Protein AF-A0A9P6C6D0-F1 (afdb_monomer_lite)

Organism: NCBI:txid1400762

Radius of gyration: 23.06 Å; chains: 1; bounding box: 56×46×65 Å

pLDDT: mean 78.52, std 15.58, range [38.22, 96.56]

Structure (mmCIF, N/CA/C/O backbone):
data_AF-A0A9P6C6D0-F1
#
_entry.id   AF-A0A9P6C6D0-F1
#
loop_
_atom_site.group_PDB
_atom_site.id
_atom_site.type_symbol
_atom_site.label_atom_id
_atom_site.label_alt_id
_atom_site.label_comp_id
_atom_site.label_asym_id
_atom_site.label_entity_id
_atom_site.label_seq_id
_atom_site.pdbx_PDB_ins_code
_atom_site.Cartn_x
_atom_site.Cartn_y
_atom_site.Cartn_z
_atom_site.occupancy
_atom_site.B_iso_or_equiv
_atom_site.auth_seq_id
_atom_site.auth_comp_id
_atom_site.auth_asym_id
_atom_site.auth_atom_id
_atom_site.pdbx_PDB_model_num
ATOM 1 N N . MET A 1 1 ? 13.711 -6.855 -17.071 1.00 39.34 1 MET A N 1
ATOM 2 C CA . MET A 1 1 ? 12.738 -6.414 -16.042 1.00 39.34 1 MET A CA 1
ATOM 3 C C . MET A 1 1 ? 11.465 -5.807 -16.674 1.00 39.34 1 MET A C 1
ATOM 5 O O . MET A 1 1 ? 10.834 -4.959 -16.067 1.00 39.34 1 MET A O 1
ATOM 9 N N . GLN A 1 2 ? 11.048 -6.272 -17.865 1.00 38.22 2 GLN A N 1
ATOM 10 C CA . GLN A 1 2 ? 9.865 -5.778 -18.604 1.00 38.22 2 GLN A CA 1
ATOM 11 C C . GLN A 1 2 ? 8.523 -6.357 -18.103 1.00 38.22 2 GLN A C 1
ATOM 13 O O . GLN A 1 2 ? 7.466 -5.942 -18.554 1.00 38.22 2 GLN A O 1
ATOM 18 N N . HIS A 1 3 ? 8.538 -7.302 -17.156 1.00 41.88 3 HIS A N 1
ATOM 19 C CA . HIS A 1 3 ? 7.346 -8.057 -16.735 1.00 41.88 3 HIS A CA 1
ATOM 20 C C . HIS A 1 3 ? 6.438 -7.346 -15.719 1.00 41.88 3 HIS A C 1
ATOM 22 O O . HIS A 1 3 ? 5.479 -7.950 -15.248 1.00 41.88 3 HIS A O 1
ATOM 28 N N . LEU A 1 4 ? 6.739 -6.099 -15.346 1.00 48.31 4 LEU A N 1
ATOM 29 C CA . LEU A 1 4 ? 5.931 -5.345 -14.380 1.00 48.31 4 LEU A CA 1
ATOM 30 C C . LEU A 1 4 ? 4.834 -4.505 -15.044 1.00 48.31 4 LEU A C 1
ATOM 32 O O . LEU A 1 4 ? 4.011 -3.938 -14.341 1.00 48.31 4 LEU A O 1
ATOM 36 N N . ILE A 1 5 ? 4.789 -4.437 -16.376 1.00 51.31 5 ILE A N 1
ATOM 37 C CA . ILE A 1 5 ? 3.715 -3.755 -17.103 1.00 51.31 5 ILE A CA 1
ATOM 38 C C . ILE A 1 5 ? 2.907 -4.817 -17.828 1.00 51.31 5 ILE A C 1
ATOM 40 O O . ILE A 1 5 ? 3.479 -5.596 -18.596 1.00 51.31 5 ILE A O 1
ATOM 44 N N . PRO A 1 6 ? 1.590 -4.886 -17.612 1.00 53.62 6 PRO A N 1
ATOM 45 C CA . PRO A 1 6 ? 0.730 -5.687 -18.462 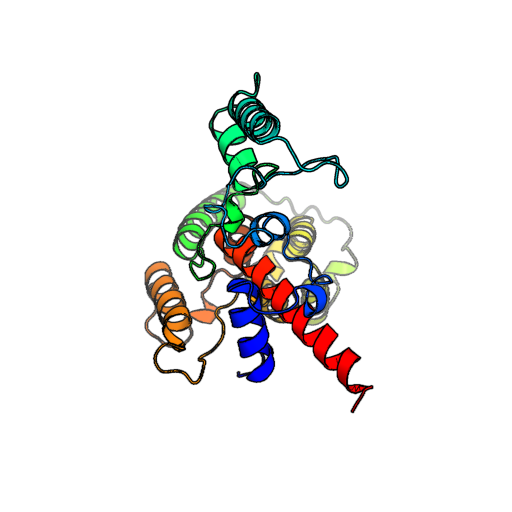1.00 53.62 6 PRO A CA 1
ATOM 46 C C . PRO A 1 6 ? 0.847 -5.183 -19.908 1.00 53.62 6 PRO A C 1
ATOM 48 O O . PRO A 1 6 ? 0.563 -4.025 -20.192 1.00 53.62 6 PRO A O 1
ATOM 51 N N . GLU A 1 7 ? 1.299 -6.041 -20.820 1.00 58.62 7 GLU A N 1
ATOM 52 C CA . GLU A 1 7 ? 1.403 -5.714 -22.243 1.00 58.62 7 GLU A CA 1
ATOM 53 C C . GLU A 1 7 ? 0.003 -5.404 -22.808 1.00 58.62 7 GLU A C 1
ATOM 55 O O . GLU A 1 7 ? -0.838 -6.297 -22.935 1.00 58.62 7 GLU A O 1
ATOM 60 N N . MET A 1 8 ? -0.271 -4.127 -23.096 1.00 52.91 8 MET A N 1
ATOM 61 C CA . MET A 1 8 ? -1.537 -3.662 -23.672 1.00 52.91 8 MET A CA 1
ATOM 62 C C . MET A 1 8 ? -1.373 -3.388 -25.165 1.00 52.91 8 MET A C 1
ATOM 64 O O . MET A 1 8 ? -0.451 -2.695 -25.590 1.00 52.91 8 MET A O 1
ATOM 68 N N . LYS A 1 9 ? -2.292 -3.916 -25.980 1.00 62.28 9 LYS A N 1
ATOM 69 C CA . LYS A 1 9 ? -2.300 -3.673 -27.429 1.00 62.28 9 LYS A CA 1
ATOM 70 C C . LYS A 1 9 ? -2.818 -2.262 -27.738 1.00 62.28 9 LYS A C 1
ATOM 72 O O . LYS A 1 9 ? -3.736 -1.784 -27.081 1.00 62.28 9 LYS A O 1
ATOM 77 N N . ALA A 1 10 ? -2.299 -1.632 -28.792 1.00 60.53 10 ALA A N 1
ATOM 78 C CA . ALA A 1 10 ? -2.639 -0.252 -29.167 1.00 60.53 10 ALA A CA 1
ATOM 79 C C . ALA A 1 10 ? -4.148 0.007 -29.376 1.00 60.53 10 ALA A C 1
ATOM 81 O O . ALA A 1 10 ? -4.647 1.053 -28.977 1.00 60.53 10 ALA A O 1
ATOM 82 N N . HIS A 1 11 ? -4.902 -0.949 -29.929 1.00 53.19 11 HIS A N 1
ATOM 83 C CA . HIS A 1 11 ? -6.356 -0.796 -30.097 1.00 53.19 11 HIS A CA 1
ATOM 84 C C . HIS A 1 11 ? -7.120 -0.774 -28.764 1.00 53.19 11 HIS A C 1
ATOM 86 O O . HIS A 1 11 ? -8.184 -0.182 -28.673 1.00 53.19 11 HIS A O 1
ATOM 92 N N . VAL A 1 12 ? -6.571 -1.376 -27.709 1.00 57.69 12 VAL A N 1
ATOM 93 C CA . VAL A 1 12 ? -7.168 -1.371 -26.364 1.00 57.69 12 VAL A CA 1
ATOM 94 C C . VAL A 1 12 ? -7.020 0.008 -25.741 1.00 57.69 12 VAL A C 1
ATOM 96 O O . VAL A 1 12 ? -7.973 0.537 -25.186 1.00 57.69 12 VAL A O 1
ATOM 99 N N . LEU A 1 13 ? -5.838 0.615 -25.893 1.00 58.38 13 LEU A N 1
ATOM 100 C CA . LEU A 1 13 ? -5.603 2.011 -25.523 1.00 58.38 13 LEU A CA 1
ATOM 101 C C . LEU A 1 13 ? -6.543 2.946 -26.292 1.00 58.38 13 LEU A C 1
ATOM 103 O O . LEU A 1 13 ? -7.130 3.834 -25.690 1.00 58.38 13 LEU A O 1
ATOM 107 N N . TYR A 1 14 ? -6.738 2.708 -27.591 1.00 55.78 14 TYR A N 1
ATOM 108 C CA . TYR A 1 14 ? -7.679 3.469 -28.413 1.00 55.78 14 TYR A CA 1
ATOM 109 C C . TYR A 1 14 ? -9.123 3.371 -27.898 1.00 55.78 14 TYR A C 1
ATOM 111 O O . TYR A 1 14 ? -9.768 4.400 -27.724 1.00 55.78 14 TYR A O 1
ATOM 119 N N . HIS A 1 15 ? -9.613 2.169 -27.575 1.00 56.66 15 HIS A N 1
ATOM 120 C CA . HIS A 1 15 ? -10.956 2.003 -27.012 1.00 56.66 15 HIS A CA 1
ATOM 121 C C . HIS A 1 15 ? -11.099 2.607 -25.612 1.00 56.66 15 HIS A C 1
ATOM 123 O O . HIS A 1 15 ? -12.137 3.186 -25.326 1.00 56.66 15 HIS A O 1
ATOM 129 N N . LEU A 1 16 ? -10.072 2.536 -24.758 1.00 57.69 16 LEU A N 1
ATOM 130 C CA . LEU A 1 16 ? -10.100 3.190 -23.444 1.00 57.69 16 LEU A CA 1
ATOM 131 C C . LEU A 1 16 ? -10.168 4.714 -23.567 1.00 57.69 16 LEU A C 1
ATOM 133 O O . LEU A 1 16 ? -10.937 5.347 -22.856 1.00 57.69 16 LEU A O 1
ATOM 137 N N . VAL A 1 17 ? -9.395 5.300 -24.484 1.00 57.22 17 VAL A N 1
ATOM 138 C CA . VAL A 1 17 ? -9.407 6.750 -24.729 1.00 57.22 17 VAL A CA 1
ATOM 139 C C . VAL A 1 17 ? -10.738 7.195 -25.341 1.00 57.22 17 VAL A C 1
ATOM 141 O O . VAL A 1 17 ? -11.285 8.209 -24.929 1.00 57.22 17 VAL A O 1
ATOM 144 N N . LEU A 1 18 ? -11.300 6.430 -26.283 1.00 51.56 18 LEU A N 1
ATOM 145 C CA . LEU A 1 18 ? -12.583 6.772 -26.904 1.00 51.56 18 LEU A CA 1
ATOM 146 C C . LEU A 1 18 ? -13.806 6.519 -26.018 1.00 51.56 18 LEU A C 1
ATOM 148 O O . LEU A 1 18 ? -14.805 7.218 -26.173 1.00 51.56 18 LEU A O 1
ATOM 152 N N . ALA A 1 19 ? -13.747 5.529 -25.123 1.00 54.00 19 ALA A N 1
ATOM 153 C CA . ALA A 1 19 ? -14.789 5.303 -24.125 1.00 54.00 19 ALA A CA 1
ATOM 154 C C . ALA A 1 19 ? -14.867 6.479 -23.140 1.00 54.00 19 ALA A C 1
ATOM 156 O O . ALA A 1 19 ? -15.962 6.917 -22.812 1.00 54.00 19 ALA A O 1
ATOM 157 N N . VAL A 1 20 ? -13.720 7.047 -22.744 1.00 51.81 20 VAL A N 1
ATOM 158 C CA . VAL A 1 20 ? -13.664 8.265 -21.912 1.00 51.81 20 VAL A CA 1
ATOM 159 C C . VAL A 1 20 ? -14.274 9.477 -22.629 1.00 51.81 20 VAL A C 1
ATOM 161 O O . VAL A 1 20 ? -14.900 10.311 -21.990 1.00 51.81 20 VAL A O 1
ATOM 164 N N . ASP A 1 21 ? -14.146 9.546 -23.953 1.00 52.31 21 ASP A N 1
ATOM 165 C CA . ASP A 1 21 ? -14.697 10.618 -24.792 1.00 52.31 21 ASP A CA 1
ATOM 166 C C . ASP A 1 21 ? -16.205 10.454 -25.102 1.00 52.31 21 ASP A C 1
ATOM 168 O O . ASP A 1 21 ? -16.745 11.211 -25.910 1.00 52.31 21 ASP A O 1
ATOM 172 N N . GLY A 1 22 ? -16.881 9.432 -24.557 1.00 52.66 22 GLY A N 1
ATOM 173 C CA . GLY A 1 22 ? -18.294 9.137 -24.846 1.00 52.66 22 GLY A CA 1
ATOM 174 C C . GLY A 1 22 ? -18.570 8.702 -26.295 1.00 52.66 22 GLY A C 1
ATOM 175 O O . GLY A 1 22 ? -19.721 8.608 -26.714 1.00 52.66 22 GLY A O 1
ATOM 176 N N . ARG A 1 23 ? -17.521 8.446 -27.092 1.00 50.50 23 ARG A N 1
ATOM 177 C CA . ARG A 1 23 ? -17.619 8.120 -28.530 1.00 50.50 23 ARG A CA 1
ATOM 178 C C . ARG A 1 23 ? -17.609 6.625 -28.827 1.00 50.50 23 ARG A C 1
ATOM 180 O O . ARG A 1 23 ? -17.742 6.237 -29.987 1.00 50.50 23 ARG A O 1
ATOM 187 N N . CYS A 1 24 ? -17.398 5.792 -27.815 1.00 49.81 24 CYS A N 1
ATOM 188 C CA . CYS A 1 24 ? -17.412 4.343 -27.942 1.00 49.81 24 CYS A CA 1
ATOM 189 C C . CYS A 1 24 ? -18.616 3.791 -27.181 1.00 49.81 24 CYS A C 1
ATOM 191 O O . CYS A 1 24 ? -18.885 4.239 -26.070 1.00 49.81 24 CYS A O 1
ATOM 193 N N . ASP A 1 25 ? -19.306 2.815 -27.774 1.00 52.62 25 ASP A N 1
ATOM 194 C CA . ASP A 1 25 ? -20.368 2.056 -27.113 1.00 52.62 25 ASP A CA 1
ATOM 195 C C . ASP A 1 25 ? -19.794 1.486 -25.803 1.00 52.62 25 ASP A C 1
ATOM 197 O O . ASP A 1 25 ? -18.860 0.675 -25.826 1.00 52.62 25 ASP A O 1
ATOM 201 N N . SER A 1 26 ? -20.261 1.992 -24.659 1.00 53.53 26 SER A N 1
ATOM 202 C CA . SER A 1 26 ? -19.676 1.746 -23.328 1.00 53.53 26 SER A CA 1
ATOM 203 C C . SER A 1 26 ? -19.738 0.273 -22.900 1.00 53.53 26 SER A C 1
ATOM 205 O O . SER A 1 26 ? -19.113 -0.129 -21.918 1.00 53.53 26 SER A O 1
ATOM 207 N N . THR A 1 27 ? -20.420 -0.560 -23.687 1.00 56.28 27 THR A N 1
ATOM 208 C CA . THR A 1 27 ? -20.609 -1.998 -23.485 1.00 56.28 27 THR A CA 1
ATOM 209 C C . THR A 1 27 ? -19.316 -2.816 -23.543 1.00 56.28 27 THR A C 1
ATOM 211 O O . THR A 1 27 ? -19.255 -3.898 -22.971 1.00 56.28 27 THR A O 1
ATOM 214 N N . VAL A 1 28 ? -18.243 -2.327 -24.182 1.00 59.56 28 VAL A N 1
ATOM 215 C CA . VAL A 1 28 ? -16.983 -3.096 -24.314 1.00 59.56 28 VAL A CA 1
ATOM 216 C C . VAL A 1 28 ? -16.257 -3.276 -22.973 1.00 59.56 28 VAL A C 1
ATOM 218 O O . VAL A 1 28 ? -15.498 -4.232 -22.804 1.00 59.56 28 VAL A O 1
ATOM 221 N N . PHE A 1 29 ? -16.486 -2.378 -22.014 1.00 70.50 29 PHE A N 1
ATOM 222 C CA . PHE A 1 29 ? -15.811 -2.381 -20.715 1.00 70.50 29 PHE A CA 1
ATOM 223 C C . PHE A 1 29 ? -16.771 -2.261 -19.525 1.00 70.50 29 PHE A C 1
ATOM 225 O O . PHE A 1 29 ? -16.321 -1.987 -18.415 1.00 70.50 29 PHE A O 1
ATOM 232 N N . SER A 1 30 ? -18.069 -2.513 -19.728 1.00 73.75 30 SER A N 1
ATOM 233 C CA . SER A 1 30 ? -19.065 -2.521 -18.645 1.00 73.75 30 SER A CA 1
ATOM 234 C C . SER A 1 30 ? -18.740 -3.536 -17.545 1.00 73.75 30 SER A C 1
ATOM 236 O O . SER A 1 30 ? -19.102 -3.330 -16.394 1.00 73.75 30 SER A O 1
ATOM 238 N N . ASP A 1 31 ? -18.014 -4.603 -17.890 1.00 81.50 31 ASP A N 1
ATOM 239 C CA . ASP A 1 31 ? -17.630 -5.673 -16.963 1.00 81.50 31 ASP A CA 1
ATOM 240 C C . ASP A 1 31 ? -16.388 -5.335 -16.114 1.00 81.50 31 ASP A C 1
ATOM 242 O O . ASP A 1 31 ? -15.937 -6.162 -15.318 1.00 81.50 31 ASP A O 1
ATOM 246 N N . ILE A 1 32 ? -15.783 -4.155 -16.298 1.00 82.62 32 ILE A N 1
ATOM 247 C CA . ILE A 1 32 ? -14.632 -3.731 -15.498 1.00 82.62 32 ILE A CA 1
ATOM 248 C C . ILE A 1 32 ? -15.116 -3.112 -14.191 1.00 82.62 32 ILE A C 1
ATOM 250 O O . ILE A 1 32 ? -15.769 -2.072 -14.172 1.00 82.62 32 ILE A O 1
ATOM 254 N N . ASP A 1 33 ? -14.664 -3.679 -13.077 1.00 86.69 33 ASP A N 1
ATOM 255 C CA . ASP A 1 33 ? -14.738 -3.022 -11.780 1.00 86.69 33 ASP A CA 1
ATOM 256 C C . ASP A 1 33 ? -13.698 -1.889 -11.713 1.00 86.69 33 ASP A C 1
ATOM 258 O O . ASP A 1 33 ? -12.496 -2.110 -11.501 1.00 86.69 33 ASP A O 1
ATOM 262 N N . TYR A 1 34 ? -14.171 -0.658 -11.912 1.00 80.75 34 TYR A N 1
ATOM 263 C CA . TYR A 1 34 ? -13.390 0.574 -11.767 1.00 80.75 34 TYR A CA 1
ATOM 264 C C . TYR A 1 34 ? -13.237 1.022 -10.300 1.00 80.75 34 TYR A C 1
ATOM 266 O O . TYR A 1 34 ? -12.546 2.013 -10.016 1.00 80.75 34 TYR A O 1
ATOM 274 N N . GLY A 1 35 ? -13.842 0.302 -9.353 1.00 85.81 35 GLY A N 1
ATOM 275 C CA . GLY A 1 35 ? -13.952 0.675 -7.952 1.00 85.81 35 GLY A CA 1
ATOM 276 C C . GLY A 1 35 ? -14.851 1.903 -7.750 1.00 85.81 35 GLY A C 1
ATOM 277 O O . GLY A 1 35 ? -15.756 2.142 -8.548 1.00 85.81 35 GLY A O 1
ATOM 278 N N . PRO A 1 36 ? -14.569 2.754 -6.743 1.00 81.81 36 PRO A N 1
ATOM 279 C CA . PRO A 1 36 ? -15.436 3.885 -6.388 1.00 81.81 36 PRO A CA 1
ATOM 280 C C . PRO A 1 36 ? -15.604 4.973 -7.460 1.00 81.81 36 PRO A C 1
ATOM 282 O O . PRO A 1 36 ? -16.345 5.918 -7.238 1.00 81.81 36 PRO A O 1
ATOM 285 N N . VAL A 1 37 ? -14.901 4.890 -8.597 1.00 78.38 37 VAL A N 1
ATOM 286 C CA . VAL A 1 37 ? -15.086 5.836 -9.715 1.00 78.38 37 VAL A CA 1
ATOM 287 C C . VAL A 1 37 ? -15.972 5.285 -10.827 1.00 78.38 37 VAL A C 1
ATOM 289 O O . VAL A 1 37 ? -16.196 5.989 -11.805 1.00 78.38 37 VAL A O 1
ATOM 292 N N . GLY A 1 38 ? -16.428 4.031 -10.733 1.00 71.81 38 GLY A N 1
ATOM 293 C CA . GLY A 1 38 ? -17.203 3.399 -11.803 1.00 71.81 38 GLY A CA 1
ATOM 294 C C . GLY A 1 38 ? -18.469 4.175 -12.163 1.00 71.81 38 GLY A C 1
ATOM 295 O O . GLY A 1 38 ? -18.857 4.169 -13.323 1.00 71.81 38 GLY A O 1
ATOM 296 N N . ARG A 1 39 ? -19.048 4.899 -11.198 1.00 65.69 39 ARG A N 1
ATOM 297 C CA . ARG A 1 39 ? -20.245 5.733 -11.380 1.00 65.69 39 ARG A CA 1
ATOM 298 C C . ARG A 1 39 ? -19.949 7.108 -12.004 1.00 65.69 39 ARG A C 1
ATOM 300 O O . ARG A 1 39 ? -20.749 7.591 -12.788 1.00 65.69 39 ARG A O 1
ATOM 307 N N . ILE A 1 40 ? -18.748 7.661 -11.792 1.00 63.72 40 ILE A N 1
ATOM 308 C CA . ILE A 1 40 ? -18.333 8.986 -12.313 1.00 63.72 40 ILE A CA 1
ATOM 309 C C . ILE A 1 40 ? -18.244 8.999 -13.854 1.00 63.72 40 ILE A C 1
ATOM 311 O O . ILE A 1 40 ? -18.287 10.049 -14.484 1.00 63.72 40 ILE A O 1
ATOM 315 N N . HIS A 1 41 ? -18.078 7.834 -14.486 1.00 53.31 41 HIS A N 1
ATOM 316 C CA . HIS A 1 41 ? -17.756 7.725 -15.911 1.00 53.31 41 HIS A CA 1
ATOM 317 C C . HIS A 1 41 ? -18.958 7.743 -16.872 1.00 53.31 41 HIS A C 1
ATOM 319 O O . HIS A 1 41 ? -18.736 7.708 -18.081 1.00 53.31 41 HIS A O 1
ATOM 325 N N . TRP A 1 42 ? -20.204 7.790 -16.388 1.00 54.03 42 TRP A N 1
ATOM 326 C CA . TRP A 1 42 ? -21.372 7.532 -17.245 1.00 54.03 42 TRP A CA 1
ATOM 327 C C . TRP A 1 42 ? -21.955 8.751 -17.966 1.00 54.03 42 TRP A C 1
ATOM 329 O O . TRP A 1 42 ? -22.696 8.564 -18.931 1.00 54.03 42 TRP A O 1
ATOM 339 N N . TYR A 1 43 ? -21.573 9.976 -17.600 1.00 53.66 43 TYR A N 1
ATOM 340 C CA . TYR A 1 43 ? -22.125 11.182 -18.218 1.00 53.66 43 TYR A CA 1
ATOM 341 C C . TYR A 1 43 ? -2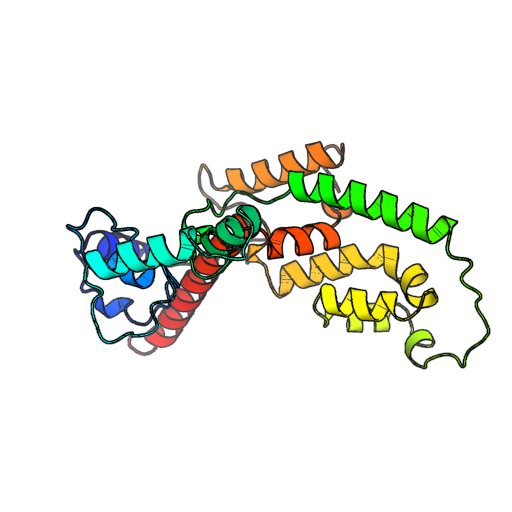1.019 12.076 -18.810 1.00 53.66 43 TYR A C 1
ATOM 343 O O . TYR A 1 43 ? -20.359 12.800 -18.068 1.00 53.66 43 TYR A O 1
ATOM 351 N N . PRO A 1 44 ? -20.802 12.061 -20.145 1.00 49.16 44 PRO A N 1
ATOM 352 C CA . PRO A 1 44 ? -19.774 12.876 -20.810 1.00 49.16 44 PRO A CA 1
ATOM 353 C C . PRO A 1 44 ? -20.002 14.395 -20.695 1.00 49.16 44 PRO A C 1
ATOM 355 O O . PRO A 1 44 ? -19.075 15.162 -20.948 1.00 49.16 44 PRO A O 1
ATOM 358 N N . ASP A 1 45 ? -21.201 14.813 -20.276 1.00 53.31 45 ASP A N 1
ATOM 359 C CA . ASP A 1 45 ? -21.589 16.216 -20.095 1.00 53.31 45 ASP A CA 1
ATOM 360 C C . ASP A 1 45 ? -21.672 16.646 -18.617 1.00 53.31 45 ASP A C 1
ATOM 362 O O . ASP A 1 45 ? -21.963 17.810 -18.343 1.00 53.31 45 ASP A O 1
ATOM 366 N N . GLN A 1 46 ? -21.440 15.743 -17.655 1.00 47.00 46 GLN A N 1
ATOM 367 C CA . GLN A 1 46 ? -21.429 16.112 -16.239 1.00 47.00 46 GLN A CA 1
ATOM 368 C C . GLN A 1 46 ? -20.022 16.522 -15.815 1.00 47.00 46 GLN A C 1
ATOM 370 O O . GLN A 1 46 ? -19.048 15.793 -16.016 1.00 47.00 46 GLN A O 1
ATOM 375 N N . ASP A 1 47 ? -19.928 17.700 -15.203 1.00 51.75 47 ASP A N 1
ATOM 376 C CA . ASP A 1 47 ? -18.745 18.207 -14.516 1.00 51.75 47 ASP A CA 1
ATOM 377 C C . ASP A 1 47 ? -18.394 17.278 -13.340 1.00 51.75 47 ASP A C 1
ATOM 379 O O . ASP A 1 47 ? -18.691 17.599 -12.197 1.00 51.75 47 ASP A O 1
ATOM 383 N N . GLY A 1 48 ? -17.795 16.113 -13.633 1.00 52.03 48 GLY A N 1
ATOM 384 C CA . GLY A 1 48 ? -17.354 15.059 -12.711 1.00 52.03 48 GLY A CA 1
ATOM 385 C C . GLY A 1 48 ? -17.893 15.206 -11.293 1.00 52.03 48 GLY A C 1
ATOM 386 O O . GLY A 1 48 ? -17.165 15.658 -10.405 1.00 52.03 48 GLY A O 1
ATOM 387 N N . GLU A 1 49 ? -19.170 14.887 -11.088 1.00 55.31 49 GLU A N 1
ATOM 388 C CA . GLU A 1 49 ? -19.810 15.139 -9.808 1.00 55.31 49 GLU A CA 1
ATOM 389 C C . GLU A 1 49 ? -19.255 14.154 -8.772 1.00 55.31 49 GLU A C 1
ATOM 391 O O . GLU A 1 49 ? -19.570 12.969 -8.733 1.00 55.31 49 GLU A O 1
ATOM 396 N N . TRP A 1 50 ? -18.397 14.662 -7.884 1.00 61.16 50 TRP A N 1
ATOM 397 C CA . TRP A 1 50 ? -17.773 13.958 -6.745 1.00 61.16 50 TRP A CA 1
ATOM 398 C C . TRP A 1 50 ? -18.789 13.331 -5.768 1.00 61.16 50 TRP A C 1
ATOM 400 O O . TRP A 1 50 ? -18.418 12.684 -4.788 1.00 61.16 50 TRP A O 1
ATOM 410 N N . LYS A 1 51 ? -20.068 13.581 -6.032 1.00 59.19 51 LYS A N 1
ATOM 411 C CA . LYS A 1 51 ? -21.263 13.176 -5.312 1.00 59.19 51 LYS A CA 1
ATOM 412 C C . LYS A 1 51 ? -21.463 11.660 -5.332 1.00 59.19 51 LYS A C 1
ATOM 414 O O . LYS A 1 51 ? -21.830 11.104 -4.303 1.00 59.19 51 LYS A O 1
ATOM 419 N N . ASP A 1 52 ? -21.044 10.985 -6.399 1.00 60.22 52 ASP A N 1
ATOM 420 C CA . ASP A 1 52 ? -21.177 9.525 -6.533 1.00 60.22 52 ASP A CA 1
ATOM 421 C C . ASP A 1 52 ? -20.054 8.716 -5.870 1.00 60.22 52 ASP A C 1
ATOM 423 O O . ASP A 1 52 ? -19.910 7.509 -6.083 1.00 60.22 52 ASP A O 1
ATOM 427 N N . ILE A 1 53 ? -19.216 9.377 -5.072 1.00 65.38 53 ILE A N 1
ATOM 428 C CA . ILE A 1 53 ? -18.043 8.764 -4.456 1.00 65.38 53 ILE A CA 1
ATOM 429 C C . ILE A 1 53 ? -18.363 8.479 -3.009 1.00 65.38 53 ILE A C 1
ATOM 431 O O . ILE A 1 53 ? -18.243 9.331 -2.133 1.00 65.38 53 ILE A O 1
ATOM 435 N N . GLY A 1 54 ? -18.751 7.237 -2.772 1.00 63.44 54 GLY A N 1
ATOM 436 C CA . GLY A 1 54 ? -19.133 6.760 -1.461 1.00 63.44 54 GLY A CA 1
ATOM 437 C C . GLY A 1 54 ? -19.590 5.315 -1.527 1.00 63.44 54 GLY A C 1
ATOM 438 O O . GLY A 1 54 ? -19.899 4.798 -2.598 1.00 63.44 54 GLY A O 1
ATOM 439 N N . GLU A 1 55 ? -19.613 4.642 -0.383 1.00 65.94 55 GLU A N 1
ATOM 440 C CA . GLU A 1 55 ? -20.443 3.443 -0.247 1.00 65.94 55 GLU A CA 1
ATOM 441 C C . GLU A 1 55 ? -21.906 3.905 -0.236 1.00 65.94 55 GLU A C 1
ATOM 443 O O . GLU A 1 55 ? -22.398 4.415 0.773 1.00 65.94 55 GLU A O 1
ATOM 448 N N . ILE A 1 56 ? -22.559 3.814 -1.396 1.00 66.12 56 ILE A N 1
ATOM 449 C CA . ILE A 1 56 ? -24.004 3.987 -1.543 1.00 66.12 56 ILE A CA 1
ATOM 450 C C . ILE A 1 56 ? -24.586 2.577 -1.498 1.00 66.12 56 ILE A C 1
ATOM 452 O O . ILE A 1 56 ? -24.253 1.751 -2.347 1.00 66.12 56 ILE A O 1
ATOM 456 N N . GLU A 1 57 ? -25.359 2.291 -0.450 1.00 62.69 57 GLU A N 1
ATOM 457 C CA . GLU A 1 57 ? -25.840 0.939 -0.121 1.00 62.69 57 GLU A CA 1
ATOM 458 C C . GLU A 1 57 ? -26.851 0.399 -1.146 1.00 62.69 57 GLU A C 1
ATOM 460 O O . GLU A 1 57 ? -26.970 -0.816 -1.287 1.00 62.69 57 GLU A O 1
ATOM 465 N N . ASP A 1 58 ? -27.489 1.286 -1.913 1.00 65.62 58 ASP A N 1
ATOM 466 C CA . ASP A 1 58 ? -28.461 0.934 -2.942 1.00 65.62 58 ASP A CA 1
ATOM 467 C C . ASP A 1 58 ? -27.847 1.139 -4.342 1.00 65.62 58 ASP A C 1
ATOM 469 O O . ASP A 1 58 ? -27.497 2.250 -4.749 1.00 65.62 58 ASP A O 1
ATOM 473 N N . GLU A 1 59 ? -27.641 0.037 -5.072 1.00 60.53 59 GLU A N 1
ATOM 474 C CA . GLU A 1 59 ? -27.115 0.042 -6.450 1.00 60.53 59 GLU A CA 1
ATOM 475 C C . GLU A 1 59 ? -28.186 0.393 -7.497 1.00 60.53 59 GLU A C 1
ATOM 477 O O . GLU A 1 59 ? -27.833 0.778 -8.610 1.00 60.53 59 GLU A O 1
ATOM 482 N N . ASP A 1 60 ? -29.468 0.303 -7.131 1.00 64.31 60 ASP A N 1
ATOM 483 C CA . ASP A 1 60 ? -30.600 0.380 -8.064 1.00 64.31 60 ASP A CA 1
ATOM 484 C C . ASP A 1 60 ? -31.253 1.775 -8.169 1.00 64.31 60 ASP A C 1
ATOM 486 O O . ASP A 1 60 ? -32.080 1.993 -9.055 1.00 64.31 60 ASP A O 1
ATOM 490 N N . GLU A 1 61 ? -30.892 2.732 -7.306 1.00 62.22 61 GLU A N 1
ATOM 491 C CA . GLU A 1 61 ? -31.380 4.116 -7.380 1.00 62.22 61 GLU A CA 1
ATOM 492 C C . GLU A 1 61 ? -30.226 5.062 -7.736 1.00 62.22 61 GLU A C 1
ATOM 494 O O . GLU A 1 61 ? -29.225 5.142 -7.019 1.00 62.22 61 GLU A O 1
ATOM 499 N N . GLU A 1 62 ? -30.360 5.784 -8.857 1.00 60.94 62 GLU A N 1
ATOM 500 C CA . GLU A 1 62 ? -29.492 6.930 -9.142 1.00 60.94 62 GLU A CA 1
ATOM 501 C C . GLU A 1 62 ? -29.633 7.910 -7.968 1.00 60.94 62 GLU A C 1
ATOM 503 O O . GLU A 1 62 ? -30.750 8.370 -7.699 1.00 60.94 62 GLU A O 1
ATOM 508 N N . PRO A 1 63 ? -28.550 8.203 -7.228 1.00 59.19 63 PRO A N 1
ATOM 509 C CA . PRO A 1 63 ? -28.645 9.098 -6.093 1.00 59.19 63 PRO A CA 1
ATOM 510 C C . PRO A 1 63 ? -29.072 10.467 -6.613 1.00 59.19 63 PRO A C 1
ATOM 512 O O . PRO A 1 63 ? -28.393 11.052 -7.455 1.00 59.19 63 PRO A O 1
ATOM 515 N N . ASP A 1 64 ? -30.181 10.997 -6.097 1.00 70.94 64 ASP A N 1
ATOM 516 C CA . ASP A 1 64 ? -30.475 12.419 -6.255 1.00 70.94 64 ASP A CA 1
ATOM 517 C C . ASP A 1 64 ? -29.243 13.204 -5.766 1.00 70.94 64 ASP A C 1
ATOM 519 O O . ASP A 1 64 ? -28.640 12.877 -4.737 1.00 70.94 64 ASP A O 1
ATOM 523 N N . GLU A 1 65 ? -28.863 14.246 -6.501 1.00 67.31 65 GLU A N 1
ATOM 524 C CA . GLU A 1 65 ? -27.782 15.174 -6.174 1.00 67.31 65 GLU A CA 1
ATOM 525 C C . GLU A 1 65 ? -27.846 15.620 -4.695 1.00 67.31 65 GLU A C 1
ATOM 527 O O . GLU A 1 65 ? -26.824 15.778 -4.013 1.00 67.31 65 GLU A O 1
ATOM 532 N N . PHE A 1 66 ? -29.070 15.759 -4.175 1.00 75.19 66 PHE A N 1
ATOM 533 C CA . PHE A 1 66 ? -29.359 16.090 -2.785 1.00 75.19 66 PHE A CA 1
ATOM 534 C C . PHE A 1 66 ? -28.996 14.977 -1.784 1.00 75.19 66 PHE A C 1
ATOM 536 O O . PHE A 1 66 ? -28.568 15.264 -0.662 1.00 75.19 66 PHE A O 1
ATOM 543 N N . GLU A 1 67 ? -29.132 13.704 -2.155 1.00 77.50 67 GLU A N 1
ATOM 544 C CA . GLU A 1 67 ? -28.779 12.558 -1.307 1.00 77.50 67 GLU A CA 1
ATOM 545 C C . GLU A 1 67 ? -27.265 12.389 -1.172 1.00 77.50 67 GLU A C 1
ATOM 547 O O . GLU A 1 67 ? -26.771 12.112 -0.073 1.00 77.50 67 GLU A O 1
ATOM 552 N N . ALA A 1 68 ? -26.511 12.653 -2.238 1.00 74.69 68 ALA A N 1
ATOM 553 C CA . ALA A 1 68 ? -25.055 12.653 -2.183 1.00 74.69 68 ALA A CA 1
ATOM 554 C C . ALA A 1 68 ? -24.498 13.776 -1.291 1.00 74.69 68 ALA A C 1
ATOM 556 O O . ALA A 1 68 ? -23.600 13.543 -0.475 1.00 74.69 68 ALA A O 1
ATOM 557 N N . GLU A 1 69 ? -25.053 14.990 -1.380 1.00 81.25 69 GLU A N 1
ATOM 558 C CA . GLU A 1 69 ? -24.675 16.093 -0.488 1.00 81.25 69 GLU A CA 1
ATOM 559 C C . GLU A 1 69 ? -24.989 15.757 0.976 1.00 81.25 69 GLU A C 1
ATOM 561 O O . GLU A 1 69 ? -24.129 15.908 1.850 1.00 81.25 69 GLU A O 1
ATOM 566 N N . LYS A 1 70 ? -26.185 15.222 1.258 1.00 85.12 70 LYS A N 1
ATOM 567 C CA . LYS A 1 70 ? -26.541 14.743 2.602 1.00 85.12 70 LYS A CA 1
ATOM 568 C C . LYS A 1 70 ? -25.621 13.633 3.081 1.00 85.12 70 LYS A C 1
ATOM 570 O O . LYS A 1 70 ? -25.327 13.564 4.273 1.00 85.12 70 LYS A O 1
ATOM 575 N N . TRP A 1 71 ? -25.213 12.724 2.203 1.00 85.44 71 TRP A N 1
ATOM 576 C CA . TRP A 1 71 ? -24.295 11.649 2.553 1.00 85.44 71 TRP A CA 1
ATOM 577 C C . TRP A 1 71 ? -22.937 12.208 2.980 1.00 85.44 71 TRP A C 1
ATOM 579 O O . TRP A 1 71 ? -22.467 11.880 4.071 1.00 85.44 71 TRP A O 1
ATOM 589 N N . TRP A 1 72 ? -22.363 13.128 2.199 1.00 85.44 72 TRP A N 1
ATOM 590 C CA . TRP A 1 72 ? -21.114 13.801 2.557 1.00 85.44 72 TRP A CA 1
ATOM 591 C C . TRP A 1 72 ? -21.255 14.607 3.843 1.00 85.44 72 TRP A C 1
ATOM 593 O O . TRP A 1 72 ? -20.392 14.517 4.716 1.00 85.44 72 TRP A O 1
ATOM 603 N N . LEU A 1 73 ? -22.362 15.333 4.010 1.00 90.00 73 LEU A N 1
ATOM 604 C CA . LEU A 1 73 ? -22.650 16.057 5.242 1.00 90.00 73 LEU A CA 1
ATOM 605 C C . LEU A 1 73 ? -22.668 15.094 6.436 1.00 90.00 73 LEU A C 1
ATOM 607 O O . LEU A 1 73 ? -21.933 15.315 7.391 1.00 90.00 73 LEU A O 1
ATOM 611 N N . ARG A 1 74 ? -23.410 13.981 6.350 1.00 90.19 74 ARG A N 1
ATOM 612 C CA . ARG A 1 74 ? -23.453 12.932 7.387 1.00 90.19 74 ARG A CA 1
ATOM 613 C C . ARG A 1 74 ? -22.089 12.303 7.657 1.00 90.19 74 ARG A C 1
ATOM 615 O O . ARG A 1 74 ? -21.824 11.906 8.789 1.00 90.19 74 ARG A O 1
ATOM 622 N N . LEU A 1 75 ? -21.232 12.162 6.646 1.00 87.81 75 LEU A N 1
ATOM 623 C CA . LEU A 1 75 ? -19.876 11.648 6.823 1.00 87.81 75 LEU A CA 1
ATOM 624 C C . LEU A 1 75 ? -18.994 12.642 7.589 1.00 87.81 75 LEU A C 1
ATOM 626 O O . LEU A 1 75 ? -18.249 12.238 8.481 1.00 87.81 75 LEU A O 1
ATOM 630 N N . LEU A 1 76 ? -19.107 13.929 7.259 1.00 91.25 76 LEU A N 1
ATOM 631 C CA . LEU A 1 76 ? -18.263 15.002 7.780 1.00 91.25 76 LEU A CA 1
ATOM 632 C C . LEU A 1 76 ? -18.731 15.570 9.130 1.00 91.25 76 LEU A C 1
ATOM 634 O O . LEU A 1 76 ? -17.944 16.237 9.796 1.00 91.25 76 LEU A O 1
ATOM 638 N N . THR A 1 77 ? -19.968 15.300 9.558 1.00 94.44 77 THR A N 1
ATOM 639 C CA . THR A 1 77 ? -20.545 15.810 10.820 1.00 94.44 77 THR A CA 1
ATOM 640 C C . THR A 1 77 ? -20.809 14.722 11.868 1.00 94.44 77 THR A C 1
ATOM 642 O O . THR A 1 77 ? -21.692 14.864 12.711 1.00 94.44 77 THR A O 1
ATOM 645 N N . GLN A 1 78 ? -20.053 13.618 11.843 1.00 91.94 78 GLN A N 1
ATOM 646 C CA . GLN A 1 78 ? -20.266 12.487 12.759 1.00 91.94 78 GLN A CA 1
ATOM 647 C C . GLN A 1 78 ? -19.983 12.848 14.215 1.00 91.94 78 GLN A C 1
ATOM 649 O O . GLN A 1 78 ? -18.830 12.963 14.633 1.00 91.94 78 GLN A O 1
ATOM 654 N N . GLU A 1 79 ? -21.048 12.939 15.009 1.00 94.81 79 GLU A N 1
ATOM 655 C CA . GLU A 1 79 ? -20.941 13.090 16.454 1.00 94.81 79 GLU A CA 1
ATOM 656 C C . GLU A 1 79 ? -20.201 11.887 17.064 1.00 94.81 79 GLU A C 1
ATOM 658 O O . GLU A 1 79 ? -20.500 10.728 16.776 1.00 94.81 79 GLU A O 1
ATOM 663 N N . GLY A 1 80 ? -19.204 12.162 17.906 1.00 94.44 80 GLY A N 1
ATOM 664 C CA . GLY A 1 80 ? -18.430 11.134 18.608 1.00 94.44 80 GLY A CA 1
ATOM 665 C C . GLY A 1 80 ? -17.161 10.656 17.897 1.00 94.44 80 GLY A C 1
ATOM 666 O O . GLY A 1 80 ? -16.394 9.914 18.509 1.00 94.44 80 GLY A O 1
ATOM 667 N N . LYS A 1 81 ? -16.890 11.106 16.665 1.00 96.00 81 LYS A N 1
ATOM 668 C CA . LYS A 1 81 ? -15.567 10.965 16.041 1.00 96.00 81 LYS A CA 1
ATOM 669 C C . LYS A 1 81 ? -14.775 12.261 16.157 1.00 96.00 81 LYS A C 1
ATOM 671 O O . LYS A 1 81 ? -15.324 13.355 16.090 1.00 96.00 81 LYS A O 1
ATOM 676 N N . SER A 1 82 ? -13.465 12.133 16.309 1.00 96.56 82 SER A N 1
ATOM 677 C CA . SER A 1 82 ? -12.546 13.260 16.164 1.00 96.56 82 SER A CA 1
ATOM 678 C C . SER A 1 82 ? -12.410 13.679 14.697 1.00 96.56 82 SER A C 1
ATOM 680 O O . SER A 1 82 ? -12.533 12.847 13.798 1.00 96.56 82 SER A O 1
ATOM 682 N N . ASP A 1 83 ? -12.041 14.938 14.444 1.00 94.38 83 ASP A N 1
ATOM 683 C CA . ASP A 1 83 ? -11.762 15.449 13.090 1.00 94.38 83 ASP A CA 1
ATOM 684 C C . ASP A 1 83 ? -10.783 14.556 12.318 1.00 94.38 83 ASP A C 1
ATOM 686 O O . ASP A 1 83 ? -10.918 14.342 11.115 1.00 94.38 83 ASP A O 1
ATOM 690 N N . LYS A 1 84 ? -9.797 13.985 13.018 1.00 92.25 84 LYS A N 1
ATOM 691 C CA . LYS A 1 84 ? -8.825 13.066 12.424 1.00 92.25 84 LYS A CA 1
ATOM 692 C C . LYS A 1 84 ? -9.483 11.773 11.940 1.00 92.25 84 LYS A C 1
ATOM 694 O O . LYS A 1 84 ? -9.163 11.322 10.847 1.00 92.25 84 LYS A O 1
ATOM 699 N N . GLU A 1 85 ? -10.371 11.183 12.735 1.00 91.56 85 GLU A N 1
ATOM 700 C CA . GLU A 1 85 ? -11.098 9.963 12.364 1.00 91.56 85 GLU A CA 1
ATOM 701 C C . GLU A 1 85 ? -12.106 10.229 11.244 1.00 91.56 85 GLU A C 1
ATOM 703 O O . GLU A 1 85 ? -12.255 9.395 10.355 1.00 91.56 85 GLU A O 1
ATOM 708 N N . ILE A 1 86 ? -12.754 11.399 11.250 1.00 90.81 86 ILE A N 1
ATOM 709 C CA . ILE A 1 86 ? -13.641 11.845 10.167 1.00 90.81 86 ILE A CA 1
ATOM 710 C C . ILE A 1 86 ? -12.852 11.980 8.863 1.00 90.81 86 ILE A C 1
ATOM 712 O O . ILE A 1 86 ? -13.247 11.425 7.840 1.00 90.81 86 ILE A O 1
ATOM 716 N N . LEU A 1 87 ? -11.701 12.659 8.892 1.00 89.56 87 LEU A N 1
ATOM 717 C CA . LEU A 1 87 ? -10.835 12.797 7.720 1.00 89.56 87 LEU A CA 1
ATOM 718 C C . LEU A 1 87 ? -10.267 11.453 7.257 1.00 89.56 87 LEU A C 1
ATOM 720 O O . LEU A 1 87 ? -10.130 11.229 6.056 1.00 89.56 87 LEU A O 1
ATOM 724 N N . GLU A 1 88 ? -9.937 10.550 8.178 1.00 89.00 88 GLU A N 1
ATOM 725 C CA . GLU A 1 88 ? -9.500 9.199 7.832 1.00 89.00 88 GLU A CA 1
ATOM 726 C C . GLU A 1 88 ? -10.629 8.399 7.161 1.00 89.00 88 GLU A C 1
ATOM 728 O O . GLU A 1 88 ? -10.380 7.749 6.146 1.00 89.00 88 GLU A O 1
ATOM 733 N N . ASP A 1 89 ? -11.872 8.504 7.639 1.00 88.62 89 ASP A N 1
ATOM 734 C CA . ASP A 1 89 ? -13.045 7.866 7.019 1.00 88.62 89 ASP A CA 1
ATOM 735 C C . ASP A 1 89 ? -13.370 8.487 5.645 1.00 88.62 89 ASP A C 1
ATOM 737 O O . ASP A 1 89 ? -13.664 7.773 4.689 1.00 88.62 89 ASP A O 1
ATOM 741 N N . ALA A 1 90 ? -13.215 9.804 5.492 1.00 88.12 90 ALA A N 1
ATOM 742 C CA . ALA A 1 90 ? -13.371 10.484 4.207 1.00 88.12 90 ALA A CA 1
ATOM 743 C C . ALA A 1 90 ? -12.303 10.049 3.185 1.00 88.12 90 ALA A C 1
ATOM 745 O O . ALA A 1 90 ? -12.604 9.695 2.044 1.00 88.12 90 ALA A O 1
ATOM 746 N N . TRP A 1 91 ? -11.030 10.026 3.585 1.00 86.81 91 TRP A N 1
ATOM 747 C CA . TRP A 1 91 ? -9.944 9.695 2.663 1.00 86.81 91 TRP A CA 1
ATOM 748 C C . TRP A 1 91 ? -9.807 8.207 2.388 1.00 86.81 91 TRP A C 1
ATOM 750 O O . TRP A 1 91 ? -9.545 7.828 1.249 1.00 86.81 91 TRP A O 1
ATOM 760 N N . MET A 1 92 ? -9.913 7.377 3.420 1.00 88.38 92 MET A N 1
ATOM 761 C CA . MET A 1 92 ? -9.565 5.957 3.383 1.00 88.38 92 MET A CA 1
ATOM 762 C C . MET A 1 92 ? -10.746 5.042 3.696 1.00 88.38 92 MET A C 1
ATOM 764 O O . MET A 1 92 ? -10.689 3.867 3.338 1.00 88.38 92 MET A O 1
ATOM 768 N N . GLY A 1 93 ? -11.781 5.533 4.363 1.00 89.56 93 GLY A N 1
ATOM 769 C CA . GLY A 1 93 ? -12.984 4.764 4.655 1.00 89.56 93 GLY A CA 1
ATOM 770 C C . GLY A 1 93 ? -14.051 4.969 3.588 1.00 89.56 93 GLY A C 1
ATOM 771 O O . GLY A 1 93 ? -13.770 4.884 2.388 1.00 89.56 93 GLY A O 1
ATOM 772 N N . ARG A 1 94 ? -15.267 5.255 4.052 1.00 87.06 94 ARG A N 1
ATOM 773 C CA . ARG A 1 94 ? -16.472 5.335 3.219 1.00 87.06 94 ARG A CA 1
ATOM 774 C C . ARG A 1 94 ? -16.408 6.427 2.157 1.00 87.06 94 ARG A C 1
ATOM 776 O O . ARG A 1 94 ? -16.951 6.230 1.079 1.00 87.06 94 ARG A O 1
ATOM 783 N N . GLY A 1 95 ? -15.695 7.525 2.425 1.00 85.44 95 GLY A N 1
ATOM 784 C CA . GLY A 1 95 ? -15.507 8.656 1.502 1.00 85.44 95 GLY A CA 1
ATOM 785 C C . GLY A 1 95 ? -14.722 8.330 0.236 1.00 85.44 95 GLY A C 1
ATOM 786 O O . GLY A 1 95 ? -14.801 9.060 -0.742 1.00 85.44 95 GLY A O 1
ATOM 787 N N . ASN A 1 96 ? -13.927 7.257 0.244 1.00 87.00 96 ASN A N 1
ATOM 788 C CA . ASN A 1 96 ? -13.147 6.799 -0.903 1.00 87.00 96 ASN A CA 1
ATOM 789 C C . ASN A 1 96 ? -12.282 7.864 -1.624 1.00 87.00 96 ASN A C 1
ATOM 791 O O . ASN A 1 96 ? -11.796 7.602 -2.726 1.00 87.00 96 ASN A O 1
ATOM 795 N N . MET A 1 97 ? -11.977 9.019 -1.011 1.00 86.25 97 MET A N 1
ATOM 796 C CA . MET A 1 97 ? -11.264 10.113 -1.700 1.00 86.25 97 MET A CA 1
ATOM 797 C C . MET A 1 97 ? -9.833 9.741 -2.115 1.00 86.25 97 MET A C 1
ATOM 799 O O . MET A 1 97 ? -9.208 10.425 -2.929 1.00 86.25 97 MET A O 1
ATOM 803 N N . TRP A 1 98 ? -9.289 8.637 -1.596 1.00 89.31 98 TRP A N 1
ATOM 804 C CA . TRP A 1 98 ? -8.027 8.059 -2.051 1.00 89.31 98 TRP A CA 1
ATOM 805 C C . TRP A 1 98 ? -7.971 7.836 -3.570 1.00 89.31 98 TRP A C 1
ATOM 807 O O . TRP A 1 98 ? -6.868 7.839 -4.115 1.00 89.31 98 TRP A O 1
ATOM 817 N N . VAL A 1 99 ? -9.103 7.683 -4.273 1.00 86.00 99 VAL A N 1
ATOM 818 C CA . VAL A 1 99 ? -9.133 7.505 -5.740 1.00 86.00 99 VAL A CA 1
ATOM 819 C C . VAL A 1 99 ? -8.517 8.679 -6.507 1.00 86.00 99 VAL A C 1
ATOM 821 O O . VAL A 1 99 ? -7.993 8.477 -7.603 1.00 86.00 99 VAL A O 1
ATOM 824 N N . PHE A 1 100 ? -8.500 9.867 -5.899 1.00 84.06 100 PHE A N 1
ATOM 825 C CA . PHE A 1 100 ? -7.948 11.102 -6.465 1.00 84.06 100 PHE A CA 1
ATOM 826 C C . PHE A 1 100 ? -6.485 11.339 -6.151 1.00 84.06 100 PHE A C 1
ATOM 828 O O . PHE A 1 100 ? -5.866 12.279 -6.649 1.00 84.06 100 PHE A O 1
ATOM 835 N N . LYS A 1 101 ? -5.908 10.506 -5.291 1.00 87.44 101 LYS A N 1
ATOM 836 C CA . LYS A 1 101 ? -4.496 10.609 -4.977 1.00 87.44 101 LYS A CA 1
ATOM 837 C C . LYS A 1 101 ? -3.655 10.106 -6.145 1.00 87.44 101 LYS A C 1
ATOM 839 O O . LYS A 1 101 ? -3.958 9.085 -6.767 1.00 87.44 101 LYS A O 1
ATOM 844 N N . HIS A 1 102 ? -2.575 10.834 -6.416 1.00 86.75 102 HIS A N 1
ATOM 845 C CA . HIS A 1 102 ? -1.695 10.566 -7.541 1.00 86.75 102 HIS A CA 1
ATOM 846 C C . HIS A 1 102 ? -0.981 9.210 -7.354 1.00 86.75 102 HIS A C 1
ATOM 848 O O . HIS A 1 102 ? -0.185 9.056 -6.422 1.00 86.75 102 HIS A O 1
ATOM 854 N N . PRO A 1 103 ? -1.182 8.224 -8.247 1.00 88.75 103 PRO A N 1
ATOM 855 C CA . PRO A 1 103 ? -0.676 6.862 -8.054 1.00 88.75 103 PRO A CA 1
ATOM 856 C C . PRO A 1 103 ? 0.857 6.758 -8.142 1.00 88.75 103 PRO A C 1
ATOM 858 O O . PRO A 1 103 ? 1.435 5.797 -7.649 1.00 88.75 103 PRO A O 1
ATOM 861 N N . GLY A 1 104 ? 1.536 7.738 -8.745 1.00 86.31 104 GLY A N 1
ATOM 862 C CA . GLY A 1 104 ? 3.004 7.793 -8.858 1.00 86.31 104 GLY A CA 1
ATOM 863 C C . GLY A 1 104 ? 3.748 8.404 -7.657 1.00 86.31 104 GLY A C 1
ATOM 864 O O . GLY A 1 104 ? 4.928 8.726 -7.782 1.00 86.31 104 GLY A O 1
ATOM 865 N N . LEU A 1 105 ? 3.076 8.644 -6.524 1.00 90.44 105 LEU A N 1
ATOM 866 C CA . LEU A 1 105 ? 3.703 9.176 -5.305 1.00 90.44 105 LEU A CA 1
ATOM 867 C C . LEU A 1 105 ? 3.899 8.063 -4.268 1.00 90.44 105 LEU A C 1
ATOM 869 O O . LEU A 1 105 ? 3.005 7.754 -3.476 1.00 90.44 105 LEU A O 1
ATOM 873 N N . PHE A 1 106 ? 5.081 7.451 -4.285 1.00 95.12 106 PHE A N 1
ATOM 874 C CA . PHE A 1 106 ? 5.460 6.423 -3.318 1.00 95.12 106 PHE A CA 1
ATOM 875 C C . PHE A 1 106 ? 5.806 7.034 -1.961 1.00 95.12 106 PHE A C 1
ATOM 877 O O . PHE A 1 106 ? 6.479 8.063 -1.925 1.00 95.12 106 PHE A O 1
ATOM 884 N N . PRO A 1 107 ? 5.422 6.385 -0.850 1.00 95.75 107 PRO A N 1
ATOM 885 C CA . PRO A 1 107 ? 5.570 6.970 0.474 1.00 95.75 107 PRO A CA 1
ATOM 886 C C . PRO A 1 107 ? 6.974 6.726 1.056 1.00 95.75 107 PRO A C 1
ATOM 888 O O . PRO A 1 107 ? 7.144 6.047 2.073 1.00 95.75 107 PRO A O 1
ATOM 891 N N . VAL A 1 108 ? 8.005 7.182 0.342 1.00 95.81 108 VAL A N 1
ATOM 892 C CA . VAL A 1 108 ? 9.412 6.947 0.698 1.00 95.81 108 VAL A CA 1
ATOM 893 C C . VAL A 1 108 ? 9.793 7.742 1.947 1.00 95.81 108 VAL A C 1
ATOM 895 O O . VAL A 1 108 ? 10.286 7.162 2.914 1.00 95.81 108 VAL A O 1
ATOM 898 N N . GLU A 1 109 ? 9.472 9.036 1.974 1.00 94.88 109 GLU A N 1
ATOM 899 C CA . GLU A 1 109 ? 9.755 9.923 3.107 1.00 94.88 109 GLU A CA 1
ATOM 900 C C . GLU A 1 109 ? 9.022 9.462 4.379 1.00 94.88 109 GLU A C 1
ATOM 902 O O . GLU A 1 109 ? 9.612 9.360 5.460 1.00 94.88 109 GLU A O 1
ATOM 907 N N . GLU A 1 110 ? 7.733 9.120 4.271 1.00 93.94 110 GLU A N 1
ATOM 908 C CA . GLU A 1 110 ? 6.952 8.615 5.402 1.00 93.94 110 GLU A CA 1
ATOM 909 C C . GLU A 1 110 ? 7.508 7.288 5.919 1.00 93.94 110 GLU A C 1
ATOM 911 O O . GLU A 1 110 ? 7.491 7.032 7.127 1.00 93.94 110 GLU A O 1
ATOM 916 N N . THR A 1 111 ? 8.042 6.457 5.022 1.00 94.12 111 THR A N 1
ATOM 917 C CA . THR A 1 111 ? 8.722 5.225 5.415 1.00 94.12 111 THR A CA 1
ATOM 918 C C . THR A 1 111 ? 10.002 5.511 6.175 1.00 94.12 111 THR A C 1
ATOM 920 O O . THR A 1 111 ? 10.195 4.920 7.236 1.00 94.12 111 THR A O 1
ATOM 923 N N . GLY A 1 112 ? 10.839 6.435 5.702 1.00 90.88 112 GLY A N 1
ATOM 924 C CA . GLY A 1 112 ? 12.049 6.841 6.413 1.00 90.88 112 GLY A CA 1
ATOM 925 C C . GLY A 1 112 ? 11.741 7.357 7.821 1.00 90.88 112 GLY A C 1
ATOM 926 O O . GLY A 1 112 ? 12.321 6.885 8.803 1.00 90.88 112 GLY A O 1
ATOM 927 N N . LYS A 1 113 ? 10.740 8.240 7.956 1.00 89.81 113 LYS A N 1
ATOM 928 C CA . LYS A 1 113 ? 10.267 8.748 9.260 1.00 89.81 113 LYS A CA 1
ATOM 929 C C . LYS A 1 113 ? 9.804 7.619 10.181 1.00 89.81 113 LYS A C 1
ATOM 931 O O . LYS A 1 113 ? 10.238 7.548 11.333 1.00 89.81 113 LYS A O 1
ATOM 936 N N . LYS A 1 114 ? 8.955 6.717 9.681 1.00 85.31 114 LYS A N 1
ATOM 937 C CA . LYS A 1 114 ? 8.406 5.606 10.471 1.00 85.31 114 LYS A CA 1
ATOM 938 C C . LYS A 1 114 ? 9.470 4.576 10.843 1.00 85.31 114 LYS A C 1
ATOM 940 O O . LYS A 1 114 ? 9.443 4.058 11.955 1.00 85.31 114 LYS A O 1
ATOM 945 N N . HIS A 1 115 ? 10.405 4.285 9.944 1.00 86.50 115 HIS A N 1
ATOM 946 C CA . HIS A 1 115 ? 11.501 3.360 10.207 1.00 86.50 115 HIS A CA 1
ATOM 947 C C . HIS A 1 115 ? 12.395 3.881 11.337 1.00 86.50 115 HIS A C 1
ATOM 949 O O . HIS A 1 115 ? 12.651 3.142 12.284 1.00 86.50 115 HIS A O 1
ATOM 955 N N . ARG A 1 116 ? 12.766 5.170 11.310 1.00 82.62 116 ARG A N 1
ATOM 956 C CA . ARG A 1 116 ? 13.528 5.813 12.396 1.00 82.62 116 ARG A CA 1
ATOM 957 C C . ARG A 1 116 ? 12.799 5.736 13.740 1.00 82.62 116 ARG A C 1
ATOM 959 O O . ARG A 1 116 ? 13.404 5.369 14.743 1.00 82.62 116 ARG A O 1
ATOM 966 N N . GLN A 1 117 ? 11.494 6.016 13.755 1.00 81.69 117 GLN A N 1
ATOM 967 C CA . GLN A 1 117 ? 10.663 5.902 14.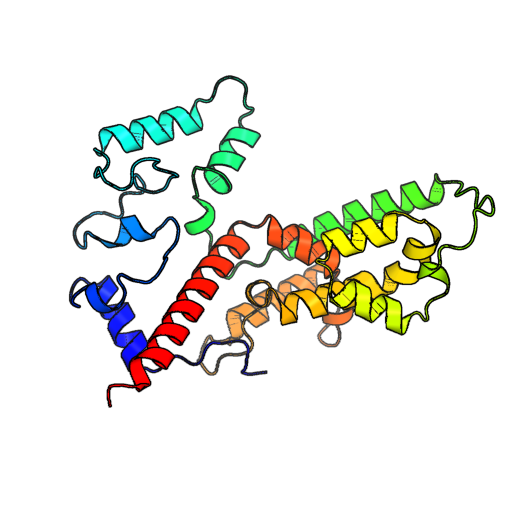962 1.00 81.69 117 GLN A CA 1
ATOM 968 C C . GLN A 1 117 ? 10.592 4.460 15.483 1.00 81.69 117 GLN A C 1
ATOM 970 O O . GLN A 1 117 ? 10.721 4.226 16.682 1.00 81.69 117 GLN A O 1
ATOM 975 N N . HIS A 1 118 ? 10.399 3.484 14.594 1.00 76.44 118 HIS A N 1
ATOM 976 C CA . HIS A 1 118 ? 10.289 2.084 14.987 1.00 76.44 118 HIS A CA 1
ATOM 977 C C . HIS A 1 118 ? 11.621 1.522 15.485 1.00 76.44 118 HIS A C 1
ATOM 979 O O . HIS A 1 118 ? 11.637 0.831 16.496 1.00 76.44 118 HIS A O 1
ATOM 985 N N . LEU A 1 119 ? 12.737 1.858 14.832 1.00 68.69 119 LEU A N 1
ATOM 986 C CA . LEU A 1 119 ? 14.075 1.476 15.279 1.00 68.69 119 LEU A CA 1
ATOM 987 C C . LEU A 1 119 ? 14.369 2.025 16.683 1.00 68.69 119 LEU A C 1
ATOM 989 O O . LEU A 1 119 ? 14.901 1.298 17.517 1.00 68.69 119 LEU A O 1
ATOM 993 N N . ALA A 1 120 ? 13.975 3.273 16.960 1.00 62.28 120 ALA A N 1
ATOM 994 C CA . ALA A 1 120 ? 14.123 3.879 18.281 1.00 62.28 120 ALA A CA 1
ATOM 995 C C . ALA A 1 120 ? 13.325 3.119 19.356 1.00 62.28 120 ALA A C 1
ATOM 997 O O . ALA A 1 120 ? 13.876 2.783 20.400 1.00 62.28 120 ALA A O 1
ATOM 998 N N . LEU A 1 121 ? 12.064 2.772 19.071 1.00 69.56 121 LEU A N 1
ATOM 999 C CA . LEU A 1 121 ? 11.224 1.984 19.982 1.00 69.56 121 LEU A CA 1
ATOM 1000 C C . LEU A 1 121 ? 11.744 0.553 20.175 1.00 69.56 121 LEU A C 1
ATOM 1002 O O . LEU A 1 121 ? 11.716 0.033 21.283 1.00 69.56 121 LEU A O 1
ATOM 1006 N N . GLN A 1 122 ? 12.235 -0.088 19.113 1.00 67.75 122 GLN A N 1
ATOM 1007 C CA . GLN A 1 122 ? 12.808 -1.431 19.196 1.00 67.75 122 GLN A CA 1
ATOM 1008 C C . GLN A 1 122 ? 14.101 -1.459 20.013 1.00 67.75 122 GLN A C 1
ATOM 1010 O O . GLN A 1 122 ? 14.320 -2.405 20.759 1.00 67.75 122 GLN A O 1
ATOM 1015 N N . LEU A 1 123 ? 14.973 -0.456 19.867 1.00 57.72 123 LEU A N 1
ATOM 1016 C CA . LEU A 1 123 ? 16.193 -0.353 20.669 1.00 57.72 123 LEU A CA 1
ATOM 1017 C C . LEU A 1 123 ? 15.856 -0.164 22.148 1.00 57.72 123 LEU A C 1
ATOM 1019 O O . LEU A 1 123 ? 16.423 -0.862 22.981 1.00 57.72 123 LEU A O 1
ATOM 1023 N N . ASP A 1 124 ? 14.888 0.695 22.459 1.00 59.72 124 ASP A N 1
ATOM 1024 C CA . ASP A 1 124 ? 14.410 0.911 23.827 1.00 59.72 124 ASP A CA 1
ATOM 1025 C C . ASP A 1 124 ? 13.812 -0.370 24.437 1.00 59.72 124 ASP A C 1
ATOM 1027 O O . ASP A 1 124 ? 14.170 -0.770 25.544 1.00 59.72 124 ASP A O 1
ATOM 1031 N N . GLN A 1 125 ? 12.996 -1.101 23.669 1.00 67.38 125 GLN A N 1
ATOM 1032 C CA . GLN A 1 125 ? 12.437 -2.397 24.071 1.00 67.38 125 GLN A CA 1
ATOM 1033 C C . GLN A 1 125 ? 13.504 -3.482 24.247 1.00 67.38 125 GLN A C 1
ATOM 1035 O O . GLN A 1 125 ? 13.412 -4.280 25.172 1.00 67.38 125 GLN A O 1
ATOM 1040 N N . LEU A 1 126 ? 14.535 -3.524 23.399 1.00 59.81 126 LEU A N 1
ATOM 1041 C CA . LEU A 1 126 ? 15.647 -4.471 23.543 1.00 59.81 126 LEU A CA 1
ATOM 1042 C C . LEU A 1 126 ? 16.538 -4.148 24.747 1.00 59.81 126 LEU A C 1
ATOM 1044 O O . LEU A 1 126 ? 17.108 -5.063 25.331 1.00 59.81 126 LEU A O 1
ATOM 1048 N N . MET A 1 127 ? 16.654 -2.872 25.118 1.00 55.78 127 MET A N 1
ATOM 1049 C CA . MET A 1 127 ? 17.408 -2.450 26.301 1.00 55.78 127 MET A CA 1
ATOM 1050 C C . MET A 1 127 ? 16.631 -2.661 27.608 1.00 55.78 127 MET A C 1
ATOM 1052 O O . MET A 1 127 ? 17.247 -2.795 28.662 1.00 55.78 127 MET A O 1
ATOM 1056 N N . THR A 1 128 ? 15.297 -2.693 27.553 1.00 64.56 128 THR A N 1
ATOM 1057 C CA . THR A 1 128 ? 14.422 -2.835 28.733 1.00 64.56 128 THR A CA 1
ATOM 1058 C C . THR A 1 128 ? 13.887 -4.249 28.938 1.00 64.56 128 THR A C 1
ATOM 1060 O O . THR A 1 128 ? 13.596 -4.635 30.071 1.00 64.56 128 THR A O 1
ATOM 1063 N N . ALA A 1 129 ? 13.777 -5.051 27.880 1.00 59.75 129 ALA A N 1
ATOM 1064 C CA . ALA A 1 129 ? 13.358 -6.436 27.991 1.00 59.75 129 ALA A CA 1
ATOM 1065 C C . ALA A 1 129 ? 14.530 -7.305 28.469 1.00 59.75 129 ALA A C 1
ATOM 1067 O O . ALA A 1 129 ? 15.339 -7.792 27.678 1.00 59.75 129 ALA A O 1
ATOM 1068 N N . ASN A 1 130 ? 14.570 -7.564 29.779 1.00 54.44 130 ASN A N 1
ATOM 1069 C CA . ASN A 1 130 ? 15.145 -8.802 30.297 1.00 54.44 130 ASN A CA 1
ATOM 1070 C C . ASN A 1 130 ? 14.292 -9.947 29.743 1.00 54.44 130 ASN A C 1
ATOM 1072 O O . ASN A 1 130 ? 13.307 -10.361 30.352 1.00 54.44 130 ASN A O 1
ATOM 1076 N N . TRP A 1 131 ? 14.623 -10.412 28.539 1.00 60.88 131 TRP A N 1
ATOM 1077 C CA . TRP A 1 131 ? 14.089 -11.655 28.010 1.00 60.88 131 TRP A CA 1
ATOM 1078 C C . TRP A 1 131 ? 14.643 -12.773 28.890 1.00 60.88 131 TRP A C 1
ATOM 1080 O O . TRP A 1 131 ? 15.681 -13.354 28.579 1.00 60.88 131 TRP A O 1
ATOM 1090 N N . ASP A 1 132 ? 13.986 -13.031 30.023 1.00 52.06 132 ASP A N 1
ATOM 1091 C CA . ASP A 1 132 ? 14.209 -14.230 30.819 1.00 52.06 132 ASP A CA 1
ATOM 1092 C C . ASP A 1 132 ? 13.873 -15.412 29.907 1.00 52.06 132 ASP A C 1
ATOM 1094 O O . ASP A 1 132 ? 12.722 -15.823 29.755 1.00 52.06 132 ASP A O 1
ATOM 1098 N N . LEU A 1 133 ? 14.910 -15.919 29.237 1.00 54.84 133 LEU A N 1
ATOM 1099 C CA . LEU A 1 133 ? 14.936 -17.126 28.417 1.00 54.84 133 LEU A CA 1
ATOM 1100 C C . LEU A 1 133 ? 14.802 -18.350 29.331 1.00 54.84 133 LEU A C 1
ATOM 1102 O O . LEU A 1 133 ? 15.620 -19.270 29.300 1.00 54.84 133 LEU A O 1
ATOM 1106 N N . GLY A 1 134 ? 13.773 -18.352 30.182 1.00 53.06 134 GLY A N 1
ATOM 1107 C CA . GLY A 1 134 ? 13.335 -19.535 30.893 1.00 53.06 134 GLY A CA 1
ATOM 1108 C C . GLY A 1 134 ? 13.089 -20.610 29.848 1.00 53.06 134 GLY A C 1
ATOM 1109 O O . GLY A 1 134 ? 12.267 -20.428 28.953 1.00 53.06 134 GLY A O 1
ATOM 1110 N N . ALA A 1 135 ? 13.875 -21.682 29.924 1.00 54.78 135 ALA A N 1
ATOM 1111 C CA . ALA A 1 135 ? 13.910 -22.782 28.976 1.00 54.78 135 ALA A CA 1
ATOM 1112 C C . ALA A 1 135 ? 12.533 -23.458 28.858 1.00 54.78 135 ALA A C 1
ATOM 1114 O O . ALA A 1 135 ? 12.263 -24.472 29.494 1.00 54.78 135 ALA A O 1
ATOM 1115 N N . SER A 1 136 ? 11.634 -22.890 28.057 1.00 56.03 136 SER A N 1
ATOM 1116 C CA . SER A 1 136 ? 10.376 -23.528 27.701 1.00 56.03 136 SER A CA 1
ATOM 1117 C C . SER A 1 136 ? 10.622 -24.357 26.450 1.00 56.03 136 SER A C 1
ATOM 1119 O O . SER A 1 136 ? 11.013 -23.802 25.424 1.00 56.03 136 SER A O 1
ATOM 1121 N N . ASN A 1 137 ? 10.426 -25.671 26.576 1.00 60.78 137 ASN A N 1
ATOM 1122 C CA . ASN A 1 137 ? 10.298 -26.681 25.523 1.00 60.78 137 ASN A CA 1
ATOM 1123 C C . ASN A 1 137 ? 10.442 -26.124 24.101 1.00 60.78 137 ASN A C 1
ATOM 1125 O O . ASN A 1 137 ? 9.528 -25.474 23.593 1.00 60.78 137 ASN A O 1
ATOM 1129 N N . SER A 1 138 ? 11.597 -26.381 23.480 1.00 60.16 138 SER A N 1
ATOM 1130 C CA . SER A 1 138 ? 11.924 -25.954 22.119 1.00 60.16 138 SER A CA 1
ATOM 1131 C C . SER A 1 138 ? 10.743 -26.203 21.184 1.00 60.16 138 SER A C 1
ATOM 1133 O O . SER A 1 138 ? 10.390 -27.354 20.915 1.00 60.16 138 SER A O 1
ATOM 1135 N N . SER A 1 139 ? 10.117 -25.127 20.707 1.00 68.81 139 SER A N 1
ATOM 1136 C CA . SER A 1 139 ? 9.085 -25.237 19.684 1.00 68.81 139 SER A CA 1
ATOM 1137 C C . SER A 1 139 ? 9.700 -25.923 18.465 1.00 68.81 139 SER A C 1
ATOM 1139 O O . SER A 1 139 ? 10.820 -25.602 18.064 1.00 68.81 139 SER A O 1
ATOM 1141 N N . GLY A 1 140 ? 8.985 -26.876 17.858 1.00 83.50 140 GLY A N 1
ATOM 1142 C CA . GLY A 1 140 ? 9.482 -27.579 16.668 1.00 83.50 140 GLY A CA 1
ATOM 1143 C C . GLY A 1 140 ? 9.868 -26.619 15.532 1.00 83.50 140 GLY A C 1
ATOM 1144 O O . GLY A 1 140 ? 10.740 -26.930 14.729 1.00 83.50 140 GLY A O 1
ATOM 1145 N N . LEU A 1 141 ? 9.300 -25.410 15.524 1.00 85.44 141 LEU A N 1
ATOM 1146 C CA . LEU A 1 141 ? 9.632 -24.349 14.582 1.00 85.44 141 LEU A CA 1
ATOM 1147 C C . LEU A 1 141 ? 11.077 -23.840 14.736 1.00 85.44 141 LEU A C 1
ATOM 1149 O O . LEU A 1 141 ? 11.756 -23.664 13.733 1.00 85.44 141 LEU A O 1
ATOM 1153 N N . LEU A 1 142 ? 11.578 -23.671 15.966 1.00 84.25 142 LEU A N 1
ATOM 1154 C CA . LEU A 1 142 ? 12.966 -23.253 16.224 1.00 84.25 142 LEU A CA 1
ATOM 1155 C C . LEU A 1 142 ? 14.000 -24.327 15.855 1.00 84.25 142 LEU A C 1
ATOM 1157 O O . LEU A 1 142 ? 15.184 -24.021 15.756 1.00 84.25 142 LEU A O 1
ATOM 1161 N N . SER A 1 143 ? 13.566 -25.575 15.662 1.00 88.69 143 SER A N 1
ATOM 1162 C CA . SER A 1 143 ? 14.444 -26.668 15.228 1.00 88.69 143 SER A CA 1
ATOM 1163 C C . SER A 1 143 ? 14.626 -26.743 13.709 1.00 88.69 143 SER A C 1
ATOM 1165 O O . SER A 1 143 ? 15.469 -27.501 13.229 1.00 88.69 143 SER A O 1
ATOM 1167 N N . LEU A 1 144 ? 13.839 -25.979 12.942 1.00 90.25 144 LEU A N 1
ATOM 1168 C CA . LEU A 1 144 ? 13.945 -25.958 11.487 1.00 90.25 144 LEU A CA 1
ATOM 1169 C C . LEU A 1 144 ? 15.180 -25.159 11.034 1.00 90.25 144 LEU A C 1
ATOM 1171 O O . LEU A 1 144 ? 15.506 -24.140 11.646 1.00 90.25 144 LEU A O 1
ATOM 1175 N N . PRO A 1 145 ? 15.835 -25.562 9.927 1.00 91.62 145 PRO A N 1
ATOM 1176 C CA . PRO A 1 145 ? 16.865 -24.749 9.291 1.00 91.62 145 PRO A CA 1
ATOM 1177 C C . PRO A 1 145 ? 16.345 -23.357 8.917 1.00 91.62 145 PRO A C 1
ATOM 1179 O O . PRO A 1 145 ? 15.177 -23.199 8.538 1.00 91.62 145 PRO A O 1
ATOM 1182 N N . LEU A 1 146 ? 17.229 -22.358 8.975 1.00 87.56 146 LEU A N 1
ATOM 1183 C CA . LEU A 1 146 ? 16.900 -20.958 8.698 1.00 87.56 146 LEU A CA 1
ATOM 1184 C C . LEU A 1 146 ? 16.246 -20.792 7.322 1.00 87.56 146 LEU A C 1
ATOM 1186 O O . LEU A 1 146 ? 15.273 -20.059 7.180 1.00 87.56 146 LEU A O 1
ATOM 1190 N N . GLU A 1 147 ? 16.730 -21.520 6.323 1.00 91.19 147 GLU A N 1
ATOM 1191 C CA . GLU A 1 147 ? 16.239 -21.474 4.950 1.00 91.19 147 GLU A CA 1
ATOM 1192 C C . GLU A 1 147 ? 14.785 -21.951 4.848 1.00 91.19 147 GLU A C 1
ATOM 1194 O O . GLU A 1 147 ? 13.985 -21.361 4.124 1.00 91.19 147 GLU A O 1
ATOM 1199 N N . VAL A 1 148 ? 14.416 -22.995 5.600 1.00 92.94 148 VAL A N 1
ATOM 1200 C CA . VAL A 1 148 ? 13.040 -23.519 5.626 1.00 92.94 148 VAL A CA 1
ATOM 1201 C C . VAL A 1 148 ? 12.105 -22.494 6.254 1.00 92.94 148 VAL A C 1
ATOM 1203 O O . VAL A 1 148 ? 11.006 -22.257 5.755 1.00 92.94 148 VAL A O 1
ATOM 1206 N N . LEU A 1 149 ? 12.555 -21.847 7.323 1.00 89.56 149 LEU A N 1
ATOM 1207 C CA . LEU A 1 149 ? 11.800 -20.786 7.969 1.00 89.56 149 LEU A CA 1
ATOM 1208 C C . LEU A 1 149 ? 11.672 -19.546 7.072 1.00 89.56 149 LEU A C 1
ATOM 1210 O O . LEU A 1 149 ? 10.579 -18.997 6.982 1.00 89.56 149 LEU A O 1
ATOM 1214 N N . GLU A 1 150 ? 12.721 -19.136 6.349 1.00 90.56 150 GLU A N 1
ATOM 1215 C CA . GLU A 1 150 ? 12.635 -18.054 5.354 1.00 90.56 150 GLU A CA 1
ATOM 1216 C C . GLU A 1 150 ? 11.610 -18.371 4.255 1.00 90.56 150 GLU A C 1
ATOM 1218 O O . GLU A 1 150 ? 10.856 -17.483 3.852 1.00 90.56 150 GLU A O 1
ATOM 1223 N N . ILE A 1 151 ? 11.535 -19.629 3.802 1.00 92.75 151 ILE A N 1
ATOM 1224 C CA . ILE A 1 151 ? 10.514 -20.078 2.845 1.00 92.75 151 ILE A CA 1
ATOM 1225 C C . ILE A 1 151 ? 9.117 -19.945 3.456 1.00 92.75 151 ILE A C 1
ATOM 1227 O O . ILE A 1 151 ? 8.239 -19.355 2.827 1.00 92.75 151 ILE A O 1
ATOM 1231 N N . ILE A 1 152 ? 8.910 -20.438 4.685 1.00 93.19 152 ILE A N 1
ATOM 1232 C CA . ILE A 1 152 ? 7.625 -20.320 5.393 1.00 93.19 152 ILE A CA 1
ATOM 1233 C C . ILE A 1 152 ? 7.216 -18.847 5.503 1.00 93.19 152 ILE A C 1
ATOM 1235 O O . ILE A 1 152 ? 6.100 -18.495 5.123 1.00 93.19 152 ILE A O 1
ATOM 1239 N N . LEU A 1 153 ? 8.123 -17.974 5.948 1.00 91.62 153 LEU A N 1
ATOM 1240 C CA . LEU A 1 153 ? 7.861 -16.539 6.060 1.00 91.62 153 LEU A CA 1
ATOM 1241 C C . LEU A 1 153 ? 7.576 -15.895 4.696 1.00 91.62 153 LEU A C 1
ATOM 1243 O O . LEU A 1 153 ? 6.708 -15.033 4.609 1.00 91.62 153 LEU A O 1
ATOM 1247 N N . GLY A 1 154 ? 8.237 -16.340 3.625 1.00 92.31 154 GLY A N 1
ATOM 1248 C CA . GLY A 1 154 ? 7.974 -15.897 2.252 1.00 92.31 154 GLY A CA 1
ATOM 1249 C C . GLY A 1 154 ? 6.565 -16.216 1.743 1.00 92.31 154 GLY A C 1
ATOM 1250 O O . GLY A 1 154 ? 6.086 -15.565 0.812 1.00 92.31 154 GLY A O 1
ATOM 1251 N N . HIS A 1 155 ? 5.875 -17.181 2.356 1.00 94.88 155 HIS A N 1
ATOM 1252 C CA . HIS A 1 155 ? 4.480 -17.501 2.051 1.00 94.88 155 HIS A CA 1
ATOM 1253 C C . HIS A 1 155 ? 3.465 -16.696 2.874 1.00 94.88 155 HIS A C 1
ATOM 1255 O O . HIS A 1 155 ? 2.304 -16.607 2.467 1.00 94.88 155 HIS A O 1
ATOM 1261 N N . LEU A 1 156 ? 3.883 -16.095 3.987 1.00 94.44 156 LEU A N 1
ATOM 1262 C CA . LEU A 1 156 ? 3.027 -15.291 4.857 1.00 94.44 156 LEU A CA 1
ATOM 1263 C C . LEU A 1 156 ? 2.980 -13.835 4.390 1.00 94.44 156 LEU A C 1
ATOM 1265 O O . LEU A 1 156 ? 3.946 -13.324 3.823 1.00 94.44 156 LEU A O 1
ATOM 1269 N N . ALA A 1 157 ? 1.865 -13.140 4.638 1.00 92.56 157 ALA A N 1
ATOM 1270 C CA . ALA A 1 157 ? 1.875 -11.687 4.507 1.00 92.56 157 ALA A CA 1
ATOM 1271 C C . ALA A 1 157 ? 2.867 -11.097 5.527 1.00 92.56 157 ALA A C 1
ATOM 1273 O O . ALA A 1 157 ? 3.032 -11.673 6.606 1.00 92.56 157 ALA A O 1
ATOM 1274 N N . PRO A 1 158 ? 3.525 -9.959 5.239 1.00 91.06 158 PRO A N 1
ATOM 1275 C CA . PRO A 1 158 ? 4.511 -9.403 6.160 1.00 91.06 158 PRO A CA 1
ATOM 1276 C C . PRO A 1 158 ? 3.962 -9.181 7.581 1.00 91.06 158 PRO A C 1
ATOM 1278 O O . PRO A 1 158 ? 4.669 -9.416 8.553 1.00 91.06 158 PRO A O 1
ATOM 1281 N N . GLU A 1 159 ? 2.694 -8.798 7.744 1.00 89.81 159 GLU A N 1
ATOM 1282 C CA . GLU A 1 159 ? 2.092 -8.665 9.079 1.00 89.81 159 GLU A CA 1
ATOM 1283 C C . GLU A 1 159 ? 2.050 -9.990 9.843 1.00 89.81 159 GLU A C 1
ATOM 1285 O O . GLU A 1 159 ? 2.440 -10.035 11.007 1.00 89.81 159 GLU A O 1
ATOM 1290 N N . ASP A 1 160 ? 1.639 -11.067 9.176 1.00 91.31 160 ASP A N 1
ATOM 1291 C CA . ASP A 1 160 ? 1.552 -12.400 9.772 1.00 91.31 160 ASP A CA 1
ATOM 1292 C C . ASP A 1 160 ? 2.951 -12.952 10.076 1.00 91.31 160 ASP A C 1
ATOM 1294 O O . ASP A 1 160 ? 3.178 -13.550 11.128 1.00 91.31 160 ASP A O 1
ATOM 1298 N N . ALA A 1 161 ? 3.913 -12.688 9.184 1.00 90.12 161 ALA A N 1
ATOM 1299 C CA . ALA A 1 161 ? 5.321 -13.002 9.395 1.00 90.12 161 ALA A CA 1
ATOM 1300 C C . ALA A 1 161 ? 5.867 -12.291 10.642 1.00 90.12 161 ALA A C 1
ATOM 1302 O O . ALA A 1 161 ? 6.533 -12.917 11.464 1.00 90.12 161 ALA A O 1
ATOM 1303 N N . LEU A 1 162 ? 5.547 -11.006 10.830 1.00 86.69 162 LEU A N 1
ATOM 1304 C CA . LEU A 1 162 ? 5.931 -10.271 12.033 1.00 86.69 162 LEU A CA 1
ATOM 1305 C C . LEU A 1 162 ? 5.261 -10.844 13.281 1.00 86.69 162 LEU A C 1
ATOM 1307 O O . LEU A 1 162 ? 5.946 -11.045 14.276 1.00 86.69 162 LEU A O 1
ATOM 1311 N N . CYS A 1 163 ? 3.961 -11.141 13.240 1.00 86.69 163 CYS A N 1
ATOM 1312 C CA . CYS A 1 163 ? 3.258 -11.756 14.367 1.00 86.69 163 CYS A CA 1
ATOM 1313 C C . CYS A 1 163 ? 3.903 -13.087 14.784 1.00 86.69 163 CYS A C 1
ATOM 1315 O O . CYS A 1 163 ? 4.133 -13.306 15.973 1.00 86.69 163 CYS A O 1
ATOM 1317 N N . LEU A 1 164 ? 4.256 -13.941 13.818 1.00 86.75 164 LEU A N 1
ATOM 1318 C CA . LEU A 1 164 ? 4.943 -15.208 14.075 1.00 86.75 164 LEU A CA 1
ATOM 1319 C C . LEU A 1 164 ? 6.316 -14.989 14.724 1.00 86.75 164 LEU A C 1
ATOM 1321 O O . LEU A 1 164 ? 6.659 -15.637 15.712 1.00 86.75 164 LEU A O 1
ATOM 1325 N N . VAL A 1 165 ? 7.092 -14.055 14.177 1.00 86.06 165 VAL A N 1
ATOM 1326 C CA . VAL A 1 165 ? 8.459 -13.773 14.617 1.00 86.06 165 VAL A CA 1
ATOM 1327 C C . VAL A 1 165 ? 8.479 -13.080 15.987 1.00 86.06 165 VAL A C 1
ATOM 1329 O O . VAL A 1 165 ? 9.317 -13.410 16.819 1.00 86.06 165 VAL A O 1
ATOM 1332 N N . CYS A 1 166 ? 7.536 -12.179 16.271 1.00 81.69 166 CYS A N 1
ATOM 1333 C CA . CYS A 1 166 ? 7.385 -11.530 17.577 1.00 81.69 166 CYS A CA 1
ATOM 1334 C C . CYS A 1 166 ? 6.807 -12.459 18.653 1.00 81.69 166 CYS A C 1
ATOM 1336 O O . CYS A 1 166 ? 6.984 -12.189 19.838 1.00 81.69 166 CYS A O 1
ATOM 1338 N N . GLY A 1 167 ? 6.148 -13.556 18.265 1.00 76.81 167 GLY A N 1
ATOM 1339 C CA . GLY A 1 167 ? 5.606 -14.542 19.201 1.00 76.81 167 GLY A CA 1
ATOM 1340 C C . GLY A 1 167 ? 6.673 -15.255 20.038 1.00 76.81 167 GLY A C 1
ATOM 1341 O O . GLY A 1 167 ? 6.359 -15.784 21.100 1.00 76.81 167 GLY A O 1
ATOM 1342 N N . THR A 1 168 ? 7.940 -15.251 19.601 1.00 76.50 168 THR A N 1
ATOM 1343 C CA . THR A 1 168 ? 9.069 -15.738 20.408 1.00 76.50 168 THR A CA 1
ATOM 1344 C C . THR A 1 168 ? 10.279 -14.815 20.234 1.00 76.50 168 THR A C 1
ATOM 1346 O O . THR A 1 168 ? 10.728 -14.574 19.115 1.0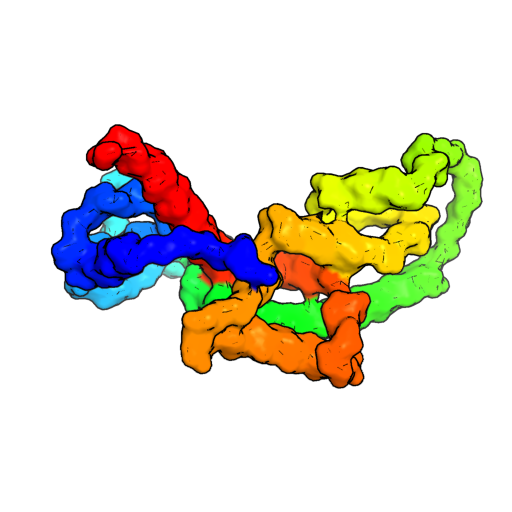0 76.50 168 THR A O 1
ATOM 1349 N N . GLY A 1 169 ? 10.854 -14.313 21.334 1.00 75.88 169 GLY A N 1
ATOM 1350 C CA . GLY A 1 169 ? 12.025 -13.422 21.267 1.00 75.88 169 GLY A CA 1
ATOM 1351 C C . GLY A 1 169 ? 13.209 -14.040 20.506 1.00 75.88 169 GLY A C 1
ATOM 1352 O O . GLY A 1 169 ? 13.926 -13.345 19.784 1.00 75.88 169 GLY A O 1
ATOM 1353 N N . SER A 1 170 ? 13.360 -15.368 20.584 1.00 81.06 170 SER A N 1
ATOM 1354 C CA . SER A 1 170 ? 14.373 -16.122 19.841 1.00 81.06 170 SER A CA 1
ATOM 1355 C C . SER A 1 170 ? 14.180 -16.048 18.323 1.00 81.06 170 SER A C 1
ATOM 1357 O O . SER A 1 170 ? 15.161 -15.804 17.623 1.00 81.06 170 SER A O 1
ATOM 1359 N N . LEU A 1 171 ? 12.956 -16.206 17.795 1.00 82.31 171 LEU A N 1
ATOM 1360 C CA . LEU A 1 171 ? 12.710 -16.053 16.353 1.00 82.31 171 LEU A CA 1
ATOM 1361 C C . LEU A 1 171 ? 12.991 -14.619 15.909 1.00 82.31 171 LEU A C 1
ATOM 1363 O O . LEU A 1 171 ? 13.627 -14.417 14.878 1.00 82.31 171 LEU A O 1
ATOM 1367 N N . TYR A 1 172 ? 12.590 -13.624 16.701 1.00 84.19 172 TYR A N 1
ATOM 1368 C CA . TYR A 1 172 ? 12.845 -12.225 16.370 1.00 84.19 172 TYR A CA 1
ATOM 1369 C C . TYR A 1 172 ? 14.327 -11.921 16.149 1.00 84.19 172 TYR A C 1
ATOM 1371 O O . TYR A 1 172 ? 14.684 -11.355 15.114 1.00 84.19 172 TYR A O 1
ATOM 1379 N N . GLY A 1 173 ? 15.202 -12.369 17.053 1.00 80.44 173 GLY A N 1
ATOM 1380 C CA . GLY A 1 173 ? 16.649 -12.211 16.887 1.00 80.44 173 GLY A CA 1
ATOM 1381 C C . GLY A 1 173 ? 17.190 -12.863 15.609 1.00 80.44 173 GLY A C 1
ATOM 1382 O O . GLY A 1 173 ? 18.007 -12.256 14.918 1.00 80.44 173 GLY A O 1
ATOM 1383 N N . HIS A 1 174 ? 16.698 -14.056 15.262 1.00 81.94 174 HIS A N 1
ATOM 1384 C CA . HIS A 1 174 ? 17.151 -14.799 14.080 1.00 81.94 174 HIS A CA 1
ATOM 1385 C C . HIS A 1 174 ? 16.649 -14.195 12.760 1.00 81.94 174 HIS A C 1
ATOM 1387 O O . HIS A 1 174 ? 17.395 -14.161 11.785 1.00 81.94 174 HIS A O 1
ATOM 1393 N N . PHE A 1 175 ? 15.411 -13.694 12.715 1.00 83.88 175 PHE A N 1
ATOM 1394 C CA . PHE A 1 175 ? 14.784 -13.233 11.470 1.00 83.88 175 PHE A CA 1
ATOM 1395 C C . PHE A 1 175 ? 14.922 -11.747 11.198 1.00 83.88 175 PHE A C 1
ATOM 1397 O O . PHE A 1 175 ? 14.661 -11.328 10.072 1.00 83.88 175 PHE A O 1
ATOM 1404 N N . ARG A 1 176 ? 15.354 -10.945 12.177 1.00 83.25 176 ARG A N 1
ATOM 1405 C CA . ARG A 1 176 ? 15.431 -9.485 12.035 1.00 83.25 176 ARG A CA 1
ATOM 1406 C C . ARG A 1 176 ? 16.134 -9.041 10.748 1.00 83.25 176 ARG A C 1
ATOM 1408 O O . ARG A 1 176 ? 15.622 -8.163 10.065 1.00 83.25 176 ARG A O 1
ATOM 1415 N N . ALA A 1 177 ? 17.262 -9.663 10.403 1.00 80.62 177 ALA A N 1
ATOM 1416 C CA . ALA A 1 177 ? 18.030 -9.332 9.198 1.00 80.62 177 ALA A CA 1
ATOM 1417 C C . ALA A 1 177 ? 17.354 -9.788 7.889 1.00 80.62 177 ALA A C 1
ATOM 1419 O O . ALA A 1 177 ? 17.619 -9.224 6.828 1.00 80.62 177 ALA A O 1
ATOM 1420 N N . SER A 1 178 ? 16.470 -10.785 7.957 1.00 88.25 178 SER A N 1
ATOM 1421 C CA . SER A 1 178 ? 15.787 -11.364 6.796 1.00 88.25 178 SER A CA 1
ATOM 1422 C C . SER A 1 178 ? 14.386 -10.790 6.564 1.00 88.25 178 SER A C 1
ATOM 1424 O O . SER A 1 178 ? 13.851 -10.964 5.471 1.00 88.25 178 SER A O 1
ATOM 1426 N N . LEU A 1 179 ? 13.787 -10.081 7.532 1.00 88.75 179 LEU A N 1
ATOM 1427 C CA . LEU A 1 179 ? 12.428 -9.530 7.408 1.00 88.75 179 LEU A CA 1
ATOM 1428 C C . LEU A 1 179 ? 12.268 -8.617 6.188 1.00 88.75 179 LEU A C 1
ATOM 1430 O O . LEU A 1 179 ? 11.285 -8.747 5.461 1.00 88.75 179 LEU A O 1
ATOM 1434 N N . ASP A 1 180 ? 13.237 -7.741 5.918 1.00 92.00 180 ASP A N 1
ATOM 1435 C CA . ASP A 1 180 ? 13.178 -6.853 4.753 1.00 92.00 180 ASP A CA 1
ATOM 1436 C C . ASP A 1 180 ? 13.319 -7.627 3.435 1.00 92.00 180 ASP A C 1
ATOM 1438 O O . ASP A 1 180 ? 12.587 -7.373 2.478 1.00 92.00 180 ASP A O 1
ATOM 1442 N N . LYS A 1 181 ? 14.190 -8.642 3.391 1.00 92.00 181 LYS A N 1
ATOM 1443 C CA . LYS A 1 181 ? 14.339 -9.531 2.227 1.00 92.00 181 LYS A CA 1
ATOM 1444 C C . LYS A 1 181 ? 13.041 -10.292 1.941 1.00 92.00 181 LYS A C 1
ATOM 1446 O O . LYS A 1 181 ? 12.604 -10.348 0.791 1.00 92.00 181 LYS A O 1
ATOM 1451 N N . VAL A 1 182 ? 12.422 -10.853 2.980 1.00 91.50 182 VAL A N 1
ATOM 1452 C CA . VAL A 1 182 ? 11.140 -11.565 2.891 1.00 91.50 182 VAL A CA 1
ATOM 1453 C C . VAL A 1 182 ? 10.031 -10.614 2.444 1.00 91.50 182 VAL A C 1
ATOM 1455 O O . VAL A 1 182 ? 9.315 -10.919 1.491 1.00 91.50 182 VAL A O 1
ATOM 1458 N N . ALA A 1 183 ? 9.925 -9.434 3.062 1.00 93.81 183 ALA A N 1
ATOM 1459 C CA . ALA A 1 183 ? 8.939 -8.425 2.692 1.00 93.81 183 ALA A CA 1
ATOM 1460 C C . ALA A 1 183 ? 9.099 -7.992 1.231 1.00 93.81 183 ALA A C 1
ATOM 1462 O O . ALA A 1 183 ? 8.113 -7.953 0.499 1.00 93.81 183 ALA A O 1
ATOM 1463 N N . TYR A 1 184 ? 10.325 -7.731 0.772 1.00 94.94 184 TYR A N 1
ATOM 1464 C CA . TYR A 1 184 ? 10.584 -7.372 -0.620 1.00 94.94 184 TYR A CA 1
ATOM 1465 C C . TYR A 1 184 ? 10.169 -8.475 -1.593 1.00 94.94 184 TYR A C 1
ATOM 1467 O O . TYR A 1 184 ? 9.457 -8.208 -2.565 1.00 94.94 184 TYR A O 1
ATOM 1475 N N . ALA A 1 185 ? 10.575 -9.721 -1.325 1.00 94.00 185 ALA A N 1
ATOM 1476 C CA . ALA A 1 185 ? 10.201 -10.867 -2.147 1.00 94.00 185 ALA A CA 1
ATOM 1477 C C . ALA A 1 185 ? 8.673 -11.012 -2.232 1.00 94.00 185 ALA A C 1
ATOM 1479 O O . ALA A 1 185 ? 8.121 -11.180 -3.323 1.00 94.00 185 ALA A O 1
ATOM 1480 N N . TRP A 1 186 ? 7.988 -10.853 -1.098 1.00 95.50 186 TRP A N 1
ATOM 1481 C CA . TRP A 1 186 ? 6.537 -10.920 -1.020 1.00 95.50 186 TRP A CA 1
ATOM 1482 C C . TRP A 1 186 ? 5.855 -9.777 -1.782 1.00 95.50 186 TRP A C 1
ATOM 1484 O O . TRP A 1 186 ? 4.949 -10.032 -2.575 1.00 95.50 186 TRP A O 1
ATOM 1494 N N . ILE A 1 187 ? 6.307 -8.526 -1.615 1.00 95.81 187 ILE A N 1
ATOM 1495 C CA . ILE A 1 187 ? 5.807 -7.363 -2.371 1.00 95.81 187 ILE A CA 1
ATOM 1496 C C . ILE A 1 187 ? 5.943 -7.628 -3.867 1.00 95.81 187 ILE A C 1
ATOM 1498 O O . ILE A 1 187 ? 4.967 -7.518 -4.607 1.00 95.81 187 ILE A O 1
ATOM 1502 N N . ARG A 1 188 ? 7.135 -8.030 -4.312 1.00 94.00 188 ARG A N 1
ATOM 1503 C CA . ARG A 1 188 ? 7.420 -8.283 -5.724 1.00 94.00 188 ARG A CA 1
ATOM 1504 C C . ARG A 1 188 ? 6.509 -9.358 -6.316 1.00 94.00 188 ARG A C 1
ATOM 1506 O O . ARG A 1 188 ? 6.107 -9.234 -7.470 1.00 94.00 188 ARG A O 1
ATOM 1513 N N . GLN A 1 189 ? 6.188 -10.401 -5.552 1.00 93.88 189 GLN A N 1
ATOM 1514 C CA . GLN A 1 189 ? 5.363 -11.510 -6.029 1.00 93.88 189 GLN A CA 1
ATOM 1515 C C . GLN A 1 189 ? 3.856 -11.236 -5.926 1.00 93.88 189 GLN A C 1
ATOM 1517 O O . GLN A 1 189 ? 3.099 -11.639 -6.807 1.00 93.88 189 GLN A O 1
ATOM 1522 N N . ARG A 1 190 ? 3.401 -10.605 -4.839 1.00 95.31 190 ARG A N 1
ATOM 1523 C CA . ARG A 1 190 ? 1.978 -10.537 -4.463 1.00 95.31 190 ARG A CA 1
ATOM 1524 C C . ARG A 1 190 ? 1.377 -9.141 -4.571 1.00 95.31 190 ARG A C 1
ATOM 1526 O O . ARG A 1 190 ? 0.165 -9.027 -4.730 1.00 95.31 190 ARG A O 1
ATOM 1533 N N . ARG A 1 191 ? 2.188 -8.085 -4.461 1.00 95.50 191 ARG A N 1
ATOM 1534 C CA . ARG A 1 191 ? 1.752 -6.679 -4.526 1.00 95.50 191 ARG A CA 1
ATOM 1535 C C . ARG A 1 191 ? 2.704 -5.825 -5.369 1.00 95.50 191 ARG A C 1
ATOM 1537 O O . ARG A 1 191 ? 3.229 -4.825 -4.875 1.00 95.50 191 ARG A O 1
ATOM 1544 N N . PRO A 1 192 ? 2.917 -6.186 -6.646 1.00 94.88 192 PRO A N 1
ATOM 1545 C CA . PRO A 1 192 ? 3.858 -5.480 -7.517 1.00 94.88 192 PRO A CA 1
ATOM 1546 C C . PRO A 1 192 ? 3.514 -3.995 -7.704 1.00 94.88 192 PRO A C 1
ATOM 1548 O O . PRO A 1 192 ? 4.403 -3.200 -7.981 1.00 94.88 192 PRO A O 1
ATOM 1551 N N . TRP A 1 193 ? 2.260 -3.587 -7.474 1.00 94.56 193 TRP A N 1
ATOM 1552 C CA . TRP A 1 193 ? 1.856 -2.180 -7.503 1.00 94.56 193 TRP A CA 1
ATOM 1553 C C . TRP A 1 193 ? 2.503 -1.319 -6.404 1.00 94.56 193 TRP A C 1
ATOM 1555 O O . TRP A 1 193 ? 2.442 -0.104 -6.511 1.00 94.56 193 TRP A O 1
ATOM 1565 N N . TYR A 1 194 ? 3.132 -1.882 -5.367 1.00 96.19 194 TYR A N 1
ATOM 1566 C CA . TYR A 1 194 ? 3.948 -1.097 -4.423 1.00 96.19 194 TYR A CA 1
ATOM 1567 C C . TYR A 1 194 ? 5.369 -0.828 -4.924 1.00 96.19 194 TYR A C 1
ATOM 1569 O O . TYR A 1 194 ? 6.136 -0.164 -4.237 1.00 96.19 194 TYR A O 1
ATOM 1577 N N . LEU A 1 195 ? 5.736 -1.332 -6.100 1.00 94.69 195 LEU A N 1
ATOM 1578 C CA . LEU A 1 195 ? 7.021 -1.060 -6.728 1.00 94.69 195 LEU A CA 1
ATOM 1579 C C . LEU A 1 195 ? 6.839 -0.102 -7.904 1.00 94.69 195 LEU A C 1
ATOM 1581 O O . LEU A 1 195 ? 5.758 -0.067 -8.521 1.00 94.69 195 LEU A O 1
ATOM 1585 N N . PRO A 1 196 ? 7.884 0.676 -8.232 1.00 90.94 196 PRO A N 1
ATOM 1586 C CA . PRO A 1 196 ? 7.857 1.447 -9.447 1.00 90.94 196 PRO A CA 1
ATOM 1587 C C . PRO A 1 196 ? 7.753 0.513 -10.648 1.00 90.94 196 PRO A C 1
ATOM 1589 O O . PRO A 1 196 ? 8.352 -0.567 -10.687 1.00 90.94 196 PRO A O 1
ATOM 1592 N N . VAL A 1 197 ? 6.967 0.930 -11.631 1.00 83.50 197 VAL A N 1
ATOM 1593 C CA . VAL A 1 197 ? 6.945 0.250 -12.918 1.00 83.50 197 VAL A CA 1
ATOM 1594 C C . VAL A 1 197 ? 8.326 0.465 -13.535 1.00 83.50 197 VAL A C 1
ATOM 1596 O O . VAL A 1 197 ? 8.762 1.603 -13.670 1.00 83.50 197 VAL A O 1
ATOM 1599 N N . GLY A 1 198 ? 9.049 -0.628 -13.818 1.00 73.94 198 GLY A N 1
ATOM 1600 C CA . GLY A 1 198 ? 10.407 -0.573 -14.373 1.00 73.94 198 GLY A CA 1
ATOM 1601 C C . GLY A 1 198 ? 10.482 0.290 -15.641 1.00 73.94 198 GLY A C 1
ATOM 1602 O O . GLY A 1 198 ? 9.438 0.602 -16.208 1.00 73.94 198 GLY A O 1
ATOM 1603 N N . PRO A 1 199 ? 11.689 0.658 -16.108 1.00 68.62 199 PRO A N 1
ATOM 1604 C CA . PRO A 1 199 ? 11.840 1.631 -17.186 1.00 68.62 199 PRO A CA 1
ATOM 1605 C C . PRO A 1 199 ? 10.983 1.237 -18.390 1.00 68.62 199 PRO A C 1
ATOM 1607 O O . PRO A 1 199 ? 11.180 0.175 -18.992 1.00 68.62 199 PRO A O 1
ATOM 1610 N N . VAL A 1 200 ? 10.001 2.081 -18.697 1.00 73.25 200 VAL A N 1
ATOM 1611 C CA . VAL A 1 200 ? 9.150 1.918 -19.873 1.00 73.25 200 VAL A CA 1
ATOM 1612 C C . VAL A 1 200 ? 9.905 2.502 -21.057 1.00 73.25 200 VAL A C 1
ATOM 1614 O O . VAL A 1 200 ? 10.546 3.542 -20.929 1.00 73.25 200 VAL A O 1
ATOM 1617 N N . GLN A 1 201 ? 9.842 1.850 -22.218 1.00 75.44 201 GLN A N 1
ATOM 1618 C CA . GLN A 1 201 ? 10.393 2.402 -23.458 1.00 75.44 201 GLN A CA 1
ATOM 1619 C C . GLN A 1 201 ? 9.504 3.546 -23.970 1.00 75.44 201 GLN A C 1
ATOM 1621 O O . GLN A 1 201 ? 8.811 3.416 -24.974 1.00 75.44 201 GLN A O 1
ATOM 1626 N N . CYS A 1 202 ? 9.491 4.663 -23.253 1.00 70.50 202 CYS A N 1
ATOM 1627 C CA . CYS A 1 202 ? 8.926 5.926 -23.702 1.00 70.50 202 CYS A CA 1
ATOM 1628 C C . CYS A 1 202 ? 9.774 7.082 -23.161 1.00 70.50 202 CYS A C 1
ATOM 1630 O O . CYS A 1 202 ? 10.498 6.921 -22.182 1.00 70.50 202 CYS A O 1
ATOM 1632 N N . GLU A 1 203 ? 9.695 8.244 -23.812 1.00 75.62 203 GLU A N 1
ATOM 1633 C CA . GLU A 1 203 ? 10.542 9.422 -23.545 1.00 75.62 203 GLU A CA 1
ATOM 1634 C C . GLU A 1 203 ? 10.531 9.880 -22.074 1.00 75.62 203 GLU A C 1
ATOM 1636 O O . GLU A 1 203 ? 11.489 10.482 -21.607 1.00 75.62 203 GLU A O 1
ATOM 1641 N N . LYS A 1 204 ? 9.464 9.550 -21.336 1.00 74.94 204 LYS A N 1
ATOM 1642 C CA . LYS A 1 204 ? 9.257 9.875 -19.914 1.00 74.94 204 LYS A CA 1
ATOM 1643 C C . LYS A 1 204 ? 8.958 8.639 -19.057 1.00 74.94 204 LYS A C 1
ATOM 1645 O O . LYS A 1 204 ? 8.332 8.723 -18.003 1.00 74.94 204 LYS A O 1
ATOM 1650 N N . GLY A 1 205 ? 9.345 7.462 -19.545 1.00 74.81 205 GLY A N 1
ATOM 1651 C CA . GLY A 1 205 ? 8.992 6.168 -18.958 1.00 74.81 205 GLY A CA 1
ATOM 1652 C C . GLY A 1 205 ? 9.759 5.800 -17.696 1.00 74.81 205 GLY A C 1
ATOM 1653 O O . GLY A 1 205 ? 9.466 4.778 -17.078 1.00 74.81 205 GLY A O 1
ATOM 1654 N N . ASP A 1 206 ? 10.751 6.599 -17.320 1.00 84.31 206 ASP A N 1
ATOM 1655 C CA . ASP A 1 206 ? 11.612 6.382 -16.166 1.00 84.31 206 ASP A CA 1
ATOM 1656 C C . ASP A 1 206 ? 11.407 7.413 -15.048 1.00 84.31 206 ASP A C 1
ATOM 1658 O O . ASP A 1 206 ? 11.919 7.193 -13.953 1.00 84.31 206 ASP A O 1
ATOM 1662 N N . GLU A 1 207 ? 10.618 8.476 -15.256 1.00 86.88 207 GLU A N 1
ATOM 1663 C CA . GLU A 1 207 ? 10.413 9.549 -14.268 1.00 86.88 207 GLU A CA 1
ATOM 1664 C C . GLU A 1 207 ? 9.979 9.010 -12.897 1.00 86.88 207 GLU A C 1
ATOM 1666 O O . GLU A 1 207 ? 10.457 9.456 -11.853 1.00 86.88 207 GLU A O 1
ATOM 1671 N N . GLU A 1 208 ? 9.087 8.017 -12.893 1.00 88.25 208 GLU A N 1
ATOM 1672 C CA . GLU A 1 208 ? 8.610 7.353 -11.681 1.00 88.25 208 GLU A CA 1
ATOM 1673 C C . GLU A 1 208 ? 9.740 6.601 -10.960 1.00 88.25 208 GLU A C 1
ATOM 1675 O O . GLU A 1 208 ? 9.912 6.743 -9.747 1.00 88.25 208 GLU A O 1
ATOM 1680 N N . VAL A 1 209 ? 10.530 5.825 -11.710 1.00 89.31 209 VAL A N 1
ATOM 1681 C CA . VAL A 1 209 ? 11.667 5.052 -11.189 1.00 89.31 209 VAL A CA 1
ATOM 1682 C C . VAL A 1 209 ? 12.737 5.993 -10.650 1.00 89.31 209 VAL A C 1
ATOM 1684 O O . VAL A 1 209 ? 13.256 5.763 -9.560 1.00 89.31 209 VAL A O 1
ATOM 1687 N N . VAL A 1 210 ? 13.055 7.056 -11.389 1.00 89.88 210 VAL A N 1
ATOM 1688 C CA . VAL A 1 210 ? 14.027 8.083 -11.000 1.00 89.88 210 VAL A CA 1
ATOM 1689 C C . VAL A 1 210 ? 13.566 8.775 -9.723 1.00 89.88 210 VAL A C 1
ATOM 1691 O O . VAL A 1 210 ? 14.323 8.830 -8.759 1.00 89.88 210 VAL A O 1
ATOM 1694 N N . ARG A 1 211 ? 12.306 9.224 -9.653 1.00 91.06 211 ARG A N 1
ATOM 1695 C CA . ARG A 1 211 ? 11.741 9.847 -8.447 1.00 91.06 211 ARG A CA 1
ATOM 1696 C C . ARG A 1 211 ? 11.790 8.907 -7.243 1.00 91.06 211 ARG A C 1
ATOM 1698 O O . ARG A 1 211 ? 12.201 9.327 -6.164 1.00 91.06 211 ARG A O 1
ATOM 1705 N N . TRP A 1 212 ? 11.396 7.647 -7.423 1.00 92.69 212 TRP A N 1
ATOM 1706 C CA . TRP A 1 212 ? 11.423 6.635 -6.366 1.00 92.69 212 TRP A CA 1
ATOM 1707 C C . TRP A 1 212 ? 12.849 6.364 -5.867 1.00 92.69 212 TRP A C 1
ATOM 1709 O O . TRP A 1 212 ? 13.085 6.365 -4.659 1.00 92.69 212 TRP A O 1
ATOM 1719 N N . LYS A 1 213 ? 13.814 6.201 -6.782 1.00 91.62 213 LYS A N 1
ATOM 1720 C CA . LYS A 1 213 ? 15.232 6.009 -6.444 1.00 91.62 213 LYS A CA 1
ATOM 1721 C C . LYS A 1 213 ? 15.809 7.221 -5.722 1.00 91.62 213 LYS A C 1
ATOM 1723 O O . LYS A 1 213 ? 16.432 7.045 -4.682 1.00 91.62 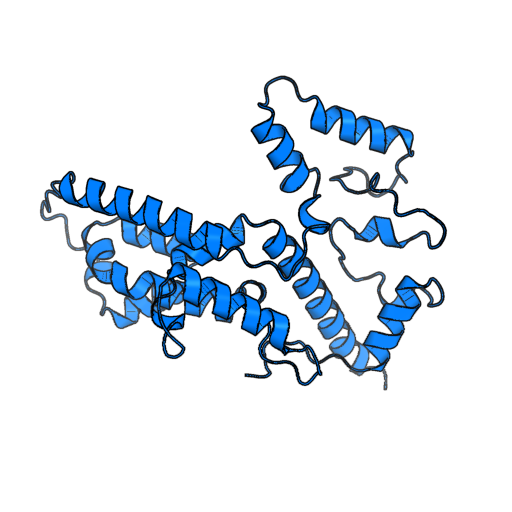213 LYS A O 1
ATOM 1728 N N . ASN A 1 214 ? 15.562 8.429 -6.226 1.00 92.00 214 ASN A N 1
ATOM 1729 C CA . ASN A 1 214 ? 16.048 9.667 -5.617 1.00 92.00 214 ASN A CA 1
ATOM 1730 C C . ASN A 1 214 ? 15.504 9.838 -4.192 1.00 92.00 214 ASN A C 1
ATOM 1732 O O . ASN A 1 214 ? 16.259 10.191 -3.291 1.00 92.00 214 ASN A O 1
ATOM 1736 N N . GLY A 1 215 ? 14.223 9.519 -3.968 1.00 93.31 215 GLY A N 1
ATOM 1737 C CA . GLY A 1 215 ? 13.637 9.529 -2.627 1.00 93.31 215 GLY A CA 1
ATOM 1738 C C . GLY A 1 215 ? 14.367 8.585 -1.669 1.00 93.31 215 GLY A C 1
ATOM 1739 O O . GLY A 1 215 ? 14.680 8.963 -0.543 1.00 93.31 215 GLY A O 1
ATOM 1740 N N . TRP A 1 216 ? 14.697 7.368 -2.112 1.00 93.75 216 TRP A N 1
ATOM 1741 C CA . TRP A 1 216 ? 15.418 6.415 -1.264 1.00 93.75 216 TRP A CA 1
ATOM 1742 C C . TRP A 1 216 ? 16.877 6.789 -1.038 1.00 93.75 216 TRP A C 1
ATOM 1744 O O . TRP A 1 216 ? 17.381 6.614 0.069 1.00 93.75 216 TRP A O 1
ATOM 1754 N N . GLN A 1 217 ? 17.548 7.332 -2.053 1.00 92.62 217 GLN A N 1
ATOM 1755 C CA . GLN A 1 217 ? 18.900 7.871 -1.912 1.00 92.62 217 GLN A CA 1
ATOM 1756 C C . GLN A 1 217 ? 18.934 8.991 -0.869 1.00 92.62 217 GLN A C 1
ATOM 1758 O O . GLN A 1 217 ? 19.837 9.014 -0.037 1.00 92.62 217 GLN A O 1
ATOM 1763 N N . GLN A 1 218 ? 17.924 9.866 -0.859 1.00 92.38 218 GLN A N 1
ATOM 1764 C CA . GLN A 1 218 ? 17.796 10.926 0.139 1.00 92.38 218 GLN A CA 1
ATOM 1765 C C . GLN A 1 218 ? 17.546 10.376 1.552 1.00 92.38 218 GLN A C 1
ATOM 1767 O O . GLN A 1 218 ? 18.157 10.857 2.503 1.00 92.38 218 GLN A O 1
ATOM 1772 N N . GLU A 1 219 ? 16.677 9.373 1.709 1.00 92.06 219 GLU A N 1
ATOM 1773 C CA . GLU A 1 219 ? 16.344 8.825 3.034 1.00 92.06 219 GLU A CA 1
ATOM 1774 C C . GLU A 1 219 ? 17.435 7.924 3.634 1.00 92.06 219 GLU A C 1
ATOM 1776 O O . GLU A 1 219 ? 17.549 7.844 4.857 1.00 92.06 219 GLU A O 1
ATOM 1781 N N . ILE A 1 220 ? 18.219 7.235 2.799 1.00 89.06 220 ILE A N 1
ATOM 1782 C CA . ILE A 1 220 ? 19.237 6.260 3.233 1.00 89.06 220 ILE A CA 1
ATOM 1783 C C . ILE A 1 220 ? 20.655 6.857 3.181 1.00 89.06 220 ILE A C 1
ATOM 1785 O O . ILE A 1 220 ? 21.541 6.399 3.897 1.00 89.06 220 ILE A O 1
ATOM 1789 N N . GLY A 1 221 ? 20.886 7.892 2.367 1.00 85.69 221 GLY A N 1
ATOM 1790 C CA . GLY A 1 221 ? 22.199 8.525 2.207 1.00 85.69 221 GLY A CA 1
ATOM 1791 C C . GLY A 1 221 ? 23.201 7.696 1.396 1.00 85.69 221 GLY A C 1
ATOM 1792 O O . GLY A 1 221 ? 24.403 7.847 1.590 1.00 85.69 221 GLY A O 1
ATOM 1793 N N . SER A 1 222 ? 22.730 6.806 0.514 1.00 81.06 222 SER A N 1
ATOM 1794 C CA . SER A 1 222 ? 23.581 5.926 -0.301 1.00 81.06 222 SER A CA 1
ATOM 1795 C C . SER A 1 222 ? 23.572 6.340 -1.774 1.00 81.06 222 SER A C 1
ATOM 1797 O O . SER A 1 222 ? 22.518 6.554 -2.374 1.00 81.06 222 SER A O 1
ATOM 1799 N N . ASP A 1 223 ? 24.758 6.418 -2.365 1.00 73.25 223 ASP A N 1
ATOM 1800 C CA . ASP A 1 223 ? 25.028 6.774 -3.751 1.00 73.25 223 ASP A CA 1
ATOM 1801 C C . ASP A 1 223 ? 24.937 5.556 -4.690 1.00 73.25 223 ASP A C 1
ATOM 1803 O O . ASP A 1 223 ? 25.858 4.768 -4.876 1.00 73.25 223 ASP A O 1
ATOM 1807 N N . GLY A 1 224 ? 23.784 5.425 -5.348 1.00 63.50 224 GLY A N 1
ATOM 1808 C CA . GLY A 1 224 ? 23.679 4.752 -6.647 1.00 63.50 224 GLY A CA 1
ATOM 1809 C C . GLY A 1 224 ? 23.497 3.232 -6.643 1.00 63.50 224 GLY A C 1
ATOM 1810 O O . GLY A 1 224 ? 22.507 2.758 -7.202 1.00 63.50 224 GLY A O 1
ATOM 1811 N N . GLU A 1 225 ? 24.399 2.455 -6.040 1.00 72.12 225 GLU A N 1
ATOM 1812 C CA . GLU A 1 225 ? 24.441 0.999 -6.246 1.00 72.12 225 GLU A CA 1
ATOM 1813 C C . GLU A 1 225 ? 24.253 0.216 -4.938 1.00 72.12 225 GLU A C 1
ATOM 1815 O O . GLU A 1 225 ? 25.024 0.317 -3.990 1.00 72.12 225 GLU A O 1
ATOM 1820 N N . GLY A 1 226 ? 23.172 -0.566 -4.857 1.00 76.88 226 GLY A N 1
ATOM 1821 C CA . GLY A 1 226 ? 22.827 -1.329 -3.650 1.00 76.88 226 GLY A CA 1
ATOM 1822 C C . GLY A 1 226 ? 21.904 -0.613 -2.659 1.00 76.88 226 GLY A C 1
ATOM 1823 O O . GLY A 1 226 ? 21.583 -1.204 -1.628 1.00 76.88 226 GLY A O 1
ATOM 1824 N N . CYS A 1 227 ? 21.403 0.584 -2.993 1.00 83.50 227 CYS A N 1
ATOM 1825 C CA . CYS A 1 227 ? 20.356 1.284 -2.235 1.00 83.50 227 CYS A CA 1
ATOM 1826 C C . CYS A 1 227 ? 19.175 0.352 -1.896 1.00 83.50 227 CYS A C 1
ATOM 1828 O O . CYS A 1 227 ? 18.741 0.305 -0.749 1.00 83.50 227 CYS A O 1
ATOM 1830 N N . GLU A 1 228 ? 18.743 -0.494 -2.839 1.00 86.69 228 GLU A N 1
ATOM 1831 C CA . GLU A 1 228 ? 17.645 -1.452 -2.630 1.00 86.69 228 GLU A CA 1
ATOM 1832 C C . GLU A 1 228 ? 17.869 -2.437 -1.473 1.00 86.69 228 GLU A C 1
ATOM 1834 O O . GLU A 1 228 ? 16.903 -2.876 -0.852 1.00 86.69 228 GLU A O 1
ATOM 1839 N N . LYS A 1 229 ? 19.124 -2.789 -1.157 1.00 88.62 229 LYS A N 1
ATOM 1840 C CA . LYS A 1 229 ? 19.444 -3.704 -0.046 1.00 88.62 229 LYS A CA 1
ATOM 1841 C C . LYS A 1 229 ? 19.299 -3.041 1.323 1.00 88.62 229 LYS A C 1
ATOM 1843 O O . LYS A 1 229 ? 19.202 -3.745 2.319 1.00 88.62 229 LYS A O 1
ATOM 1848 N N . GLN A 1 230 ? 19.326 -1.713 1.360 1.00 90.69 230 GLN A N 1
ATOM 1849 C CA . GLN A 1 230 ? 19.226 -0.910 2.577 1.00 90.69 230 GLN A CA 1
ATOM 1850 C C . GLN A 1 230 ? 17.806 -0.378 2.802 1.00 90.69 230 GLN A C 1
ATOM 1852 O O . GLN A 1 230 ? 17.525 0.198 3.851 1.00 90.69 230 GLN A O 1
ATOM 1857 N N . ILE A 1 231 ? 16.906 -0.556 1.828 1.00 93.00 231 ILE A N 1
ATOM 1858 C CA . ILE A 1 231 ? 15.509 -0.159 1.969 1.00 93.00 231 ILE A CA 1
ATOM 1859 C C . ILE A 1 231 ? 14.870 -0.992 3.090 1.00 93.00 231 ILE A C 1
ATOM 1861 O O . ILE A 1 231 ? 14.901 -2.224 3.019 1.00 93.00 231 ILE A O 1
ATOM 1865 N N . PRO A 1 232 ? 14.229 -0.353 4.086 1.00 93.94 232 PRO A N 1
ATOM 1866 C CA . PRO A 1 232 ? 13.478 -1.048 5.123 1.00 93.94 232 PRO A CA 1
ATOM 1867 C C . PRO A 1 232 ? 12.136 -1.527 4.553 1.00 93.94 232 PRO A C 1
ATOM 1869 O O . PRO A 1 232 ? 11.071 -0.974 4.847 1.00 93.94 232 PRO A O 1
ATOM 1872 N N . TRP A 1 233 ? 12.190 -2.521 3.667 1.00 94.44 233 TRP A N 1
ATOM 1873 C CA . TRP A 1 233 ? 11.068 -3.057 2.896 1.00 94.44 233 TRP A CA 1
ATOM 1874 C C . TRP A 1 233 ? 9.866 -3.445 3.748 1.00 94.44 233 TRP A C 1
ATOM 1876 O O . TRP A 1 233 ? 8.723 -3.260 3.325 1.00 94.44 233 TRP A O 1
ATOM 1886 N N . PHE A 1 234 ? 10.101 -3.937 4.959 1.00 92.12 234 PHE A N 1
ATOM 1887 C CA . PHE A 1 234 ? 9.042 -4.253 5.898 1.00 92.12 234 PHE A CA 1
ATOM 1888 C C . PHE A 1 234 ? 8.280 -2.992 6.334 1.00 92.12 234 PHE A C 1
ATOM 1890 O O . PHE A 1 234 ? 7.051 -2.922 6.239 1.00 92.12 234 PHE A O 1
ATOM 1897 N N . ALA A 1 235 ? 9.005 -1.953 6.758 1.00 92.50 235 ALA A N 1
ATOM 1898 C CA . ALA A 1 235 ? 8.406 -0.669 7.115 1.00 92.50 235 ALA A CA 1
ATOM 1899 C C . ALA A 1 235 ? 7.717 -0.029 5.902 1.00 92.50 235 ALA A C 1
ATOM 1901 O O . ALA A 1 235 ? 6.592 0.462 6.025 1.00 92.50 235 ALA A O 1
ATOM 1902 N N . TYR A 1 236 ? 8.354 -0.105 4.731 1.00 95.56 236 TYR A N 1
ATOM 1903 C CA . TYR A 1 236 ? 7.821 0.397 3.469 1.00 95.56 236 TYR A CA 1
ATOM 1904 C C . TYR A 1 236 ? 6.478 -0.229 3.121 1.00 95.56 236 TYR A C 1
ATOM 1906 O O . TYR A 1 236 ? 5.516 0.480 2.829 1.00 95.56 236 TYR A O 1
ATOM 1914 N N . TYR A 1 237 ? 6.380 -1.552 3.225 1.00 94.81 237 TYR A N 1
ATOM 1915 C CA . TYR A 1 237 ? 5.139 -2.279 3.009 1.00 94.81 237 TYR A CA 1
ATOM 1916 C C . TYR A 1 237 ? 4.015 -1.789 3.932 1.00 94.81 237 TYR A C 1
ATOM 1918 O O . TYR A 1 237 ? 2.905 -1.507 3.469 1.00 94.81 237 TYR A O 1
ATOM 1926 N N . LEU A 1 238 ? 4.303 -1.623 5.228 1.00 92.50 238 LEU A N 1
ATOM 1927 C CA . LEU A 1 238 ? 3.313 -1.151 6.198 1.00 92.50 238 LEU A CA 1
ATOM 1928 C C . LEU A 1 238 ? 2.826 0.272 5.902 1.00 92.50 238 LEU A C 1
ATOM 1930 O O . LEU A 1 238 ? 1.670 0.592 6.184 1.00 92.50 238 LEU A O 1
ATOM 1934 N N . VAL A 1 239 ? 3.698 1.139 5.385 1.00 94.88 239 VAL A N 1
ATOM 1935 C CA . VAL A 1 239 ? 3.318 2.497 4.976 1.00 94.88 239 VAL A CA 1
ATOM 1936 C C . VAL A 1 239 ? 2.528 2.463 3.671 1.00 94.88 239 VAL A C 1
ATOM 1938 O O . VAL A 1 239 ? 1.465 3.074 3.594 1.00 94.88 239 VAL A O 1
ATOM 1941 N N . CYS A 1 240 ? 2.964 1.682 2.681 1.00 95.62 240 CYS A N 1
ATOM 1942 C CA . CYS A 1 240 ? 2.245 1.505 1.421 1.00 95.62 240 CYS A CA 1
ATOM 1943 C C . CYS A 1 240 ? 0.816 0.996 1.634 1.00 95.62 240 CYS A C 1
ATOM 1945 O O . CYS A 1 240 ? -0.107 1.484 0.989 1.00 95.62 240 CYS A O 1
ATOM 1947 N N . LYS A 1 241 ? 0.594 0.076 2.581 1.00 93.56 241 LYS A N 1
ATOM 1948 C CA . LYS A 1 241 ? -0.751 -0.419 2.924 1.00 93.56 241 LYS A CA 1
ATOM 1949 C C . LYS A 1 241 ? -1.706 0.688 3.382 1.00 93.56 241 LYS A C 1
ATOM 1951 O O . LYS A 1 241 ? -2.902 0.596 3.126 1.00 93.56 241 LYS A O 1
ATOM 1956 N N . ARG A 1 242 ? -1.180 1.715 4.050 1.00 92.38 242 ARG A N 1
ATOM 1957 C CA . ARG A 1 242 ? -1.949 2.854 4.575 1.00 92.38 242 ARG A CA 1
ATOM 1958 C C . ARG A 1 242 ? -1.952 4.057 3.632 1.00 92.38 242 ARG A C 1
ATOM 1960 O O . ARG A 1 242 ? -2.645 5.030 3.898 1.00 92.38 242 ARG A O 1
ATOM 1967 N N . SER A 1 243 ? -1.172 4.015 2.554 1.00 94.25 243 SER A N 1
ATOM 1968 C CA . SER A 1 243 ? -1.024 5.143 1.642 1.00 94.25 243 SER A CA 1
ATOM 1969 C C . SER A 1 243 ? -2.208 5.218 0.671 1.00 94.25 243 SER A C 1
ATOM 1971 O O . SER A 1 243 ? -2.452 4.255 -0.068 1.00 94.25 243 SER A O 1
ATOM 1973 N N . PRO A 1 244 ? -2.906 6.364 0.588 1.00 92.12 244 PRO A N 1
ATOM 1974 C CA . PRO A 1 244 ? -3.975 6.541 -0.387 1.00 92.12 244 PRO A CA 1
ATOM 1975 C C . PRO A 1 244 ? -3.443 6.517 -1.830 1.00 92.12 244 PRO A C 1
ATOM 1977 O O . PRO A 1 244 ? -4.092 5.943 -2.702 1.00 92.12 244 PRO A O 1
ATOM 1980 N N . ASN A 1 245 ? -2.222 7.021 -2.079 1.00 93.25 245 ASN A N 1
ATOM 1981 C CA . ASN A 1 245 ? -1.564 6.931 -3.393 1.00 93.25 245 ASN A CA 1
ATOM 1982 C C . ASN A 1 245 ? -1.418 5.465 -3.833 1.00 93.25 245 ASN A C 1
ATOM 1984 O O . ASN A 1 245 ? -1.731 5.104 -4.965 1.00 93.25 245 ASN A O 1
ATOM 1988 N N . MET A 1 246 ? -0.975 4.595 -2.920 1.00 96.06 246 MET A N 1
ATOM 1989 C CA . MET A 1 246 ? -0.768 3.175 -3.216 1.00 96.06 246 MET A CA 1
ATOM 1990 C C . MET A 1 246 ? -2.081 2.397 -3.342 1.00 96.06 246 MET A C 1
ATOM 1992 O O . MET A 1 246 ? -2.141 1.418 -4.089 1.00 96.06 246 MET A O 1
ATOM 1996 N N . ARG A 1 247 ? -3.148 2.837 -2.665 1.00 94.75 247 ARG A N 1
ATOM 1997 C CA . ARG A 1 247 ? -4.501 2.305 -2.875 1.00 94.75 247 ARG A CA 1
ATOM 1998 C C . ARG A 1 247 ? -5.039 2.687 -4.257 1.00 94.75 247 ARG A C 1
ATOM 2000 O O . ARG A 1 247 ? -5.512 1.808 -4.975 1.00 94.75 247 ARG A O 1
ATOM 2007 N N . SER A 1 248 ? -4.860 3.947 -4.668 1.00 90.75 248 SER A N 1
ATOM 2008 C CA . SER A 1 248 ? -5.172 4.424 -6.027 1.00 90.75 248 SER A CA 1
ATOM 2009 C C . SER A 1 248 ? -4.423 3.617 -7.086 1.00 90.75 248 SER A C 1
ATOM 2011 O O . SER A 1 248 ? -5.014 3.088 -8.027 1.00 90.75 248 SER A O 1
ATOM 2013 N N . ARG A 1 249 ? -3.125 3.402 -6.868 1.00 93.62 249 ARG A N 1
ATOM 2014 C CA . ARG A 1 249 ? -2.283 2.591 -7.747 1.00 93.62 249 ARG A CA 1
ATOM 2015 C C . ARG A 1 249 ? -2.731 1.129 -7.830 1.00 93.62 249 ARG A C 1
ATOM 2017 O O . ARG A 1 249 ? -2.777 0.583 -8.928 1.00 93.62 249 ARG A O 1
ATOM 2024 N N . LYS A 1 250 ? -3.106 0.502 -6.707 1.00 94.75 250 LYS A N 1
ATOM 2025 C CA . LYS A 1 250 ? -3.677 -0.859 -6.686 1.00 94.75 250 LYS A CA 1
ATOM 2026 C C . LYS A 1 250 ? -4.948 -0.949 -7.535 1.00 94.75 250 LYS A C 1
ATOM 2028 O O . LYS A 1 250 ? -5.102 -1.909 -8.281 1.00 94.75 250 LYS A O 1
ATOM 2033 N N . ARG A 1 251 ? -5.845 0.037 -7.432 1.00 93.00 251 ARG A N 1
ATOM 2034 C CA . ARG A 1 251 ? -7.076 0.102 -8.239 1.00 93.00 251 ARG A CA 1
ATOM 2035 C C . ARG A 1 251 ? -6.755 0.123 -9.731 1.00 93.00 251 ARG A C 1
ATOM 2037 O O . ARG A 1 251 ? -7.238 -0.732 -10.462 1.00 93.00 251 ARG A O 1
ATOM 2044 N N . ILE A 1 252 ? -5.881 1.035 -10.159 1.00 90.00 252 ILE A N 1
ATOM 2045 C CA . ILE A 1 252 ? -5.450 1.130 -11.563 1.00 90.00 252 ILE A CA 1
ATOM 2046 C C . ILE A 1 252 ? -4.820 -0.189 -12.021 1.00 90.00 252 ILE A C 1
ATOM 2048 O O . ILE A 1 252 ? -5.158 -0.704 -13.081 1.00 90.00 252 ILE A O 1
ATOM 2052 N N . TRP A 1 253 ? -3.957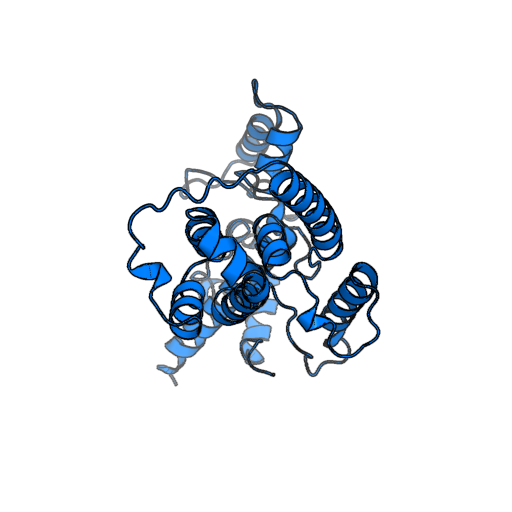 -0.784 -11.197 1.00 92.19 253 TRP A N 1
ATOM 2053 C CA . TRP A 1 253 ? -3.353 -2.080 -11.490 1.00 92.19 253 TRP A CA 1
ATOM 2054 C C . TRP A 1 253 ? -4.402 -3.180 -11.708 1.00 92.19 253 TRP A C 1
ATOM 2056 O O . TRP A 1 253 ? -4.313 -3.936 -12.673 1.00 92.19 253 TRP A O 1
ATOM 2066 N N . ASN A 1 254 ? -5.413 -3.257 -10.839 1.00 91.94 254 ASN A N 1
ATOM 2067 C CA . ASN A 1 254 ? -6.502 -4.224 -10.958 1.00 91.94 254 ASN A CA 1
ATOM 2068 C C . ASN A 1 254 ? -7.322 -4.015 -12.236 1.00 91.94 254 ASN A C 1
ATOM 2070 O O . ASN A 1 254 ? -7.626 -4.996 -12.907 1.00 91.94 254 ASN A O 1
ATOM 2074 N N . ILE A 1 255 ? -7.635 -2.768 -12.600 1.00 88.12 255 ILE A N 1
ATOM 2075 C CA . ILE A 1 255 ? -8.314 -2.438 -13.865 1.00 88.12 255 ILE A CA 1
ATOM 2076 C C . ILE A 1 255 ? -7.507 -2.980 -15.051 1.00 88.12 255 ILE A C 1
ATOM 2078 O O . ILE A 1 255 ? -8.040 -3.686 -15.903 1.00 88.12 255 ILE A O 1
ATOM 2082 N N . VAL A 1 256 ? -6.192 -2.742 -15.074 1.00 88.50 256 VAL A N 1
ATOM 2083 C CA . VAL A 1 256 ? -5.329 -3.243 -16.154 1.00 88.50 256 VAL A CA 1
ATOM 2084 C C . VAL A 1 256 ? -5.308 -4.781 -16.204 1.00 88.50 256 VAL A C 1
ATOM 2086 O O . VAL A 1 256 ? -5.310 -5.362 -17.291 1.00 88.50 256 VAL A O 1
ATOM 2089 N N . LEU A 1 257 ? -5.318 -5.466 -15.055 1.00 88.62 257 LEU A N 1
ATOM 2090 C CA . LEU A 1 257 ? -5.415 -6.931 -15.014 1.00 88.62 257 LEU A CA 1
ATOM 2091 C C . LEU A 1 257 ? -6.759 -7.449 -15.545 1.00 88.62 257 LEU A C 1
ATOM 2093 O O . LEU A 1 257 ? -6.762 -8.442 -16.275 1.00 88.62 257 LEU A O 1
ATOM 2097 N N . GLN A 1 258 ? -7.871 -6.783 -15.221 1.00 89.50 258 GLN A N 1
ATOM 2098 C CA . GLN A 1 258 ? -9.202 -7.118 -15.739 1.00 89.50 258 GLN A CA 1
ATOM 2099 C C . GLN A 1 258 ? -9.245 -6.967 -17.261 1.00 89.50 258 GLN A C 1
ATOM 2101 O O . GLN A 1 258 ? -9.576 -7.926 -17.956 1.00 89.50 258 GLN A O 1
ATOM 2106 N N . ILE A 1 259 ? -8.768 -5.833 -17.786 1.00 84.94 259 ILE A N 1
ATOM 2107 C CA . ILE A 1 259 ? -8.643 -5.590 -19.232 1.00 84.94 259 ILE A CA 1
ATOM 2108 C C . ILE A 1 259 ? -7.824 -6.701 -19.890 1.00 84.94 259 ILE A C 1
ATOM 2110 O O . ILE A 1 259 ? -8.239 -7.287 -20.889 1.00 84.94 259 ILE A O 1
ATOM 2114 N N . LYS A 1 260 ? -6.659 -7.039 -19.324 1.00 85.00 260 LYS A N 1
ATOM 2115 C CA . LYS A 1 260 ? -5.813 -8.113 -19.857 1.00 85.00 260 LYS A CA 1
ATOM 2116 C C . LYS A 1 260 ? -6.541 -9.460 -19.869 1.00 85.00 260 LYS A C 1
ATOM 2118 O O . LYS A 1 260 ? -6.415 -10.195 -20.847 1.00 85.00 260 LYS A O 1
ATOM 2123 N N . SER A 1 261 ? -7.288 -9.775 -18.812 1.00 87.25 261 SER A N 1
ATOM 2124 C CA . SER A 1 261 ? -8.094 -10.995 -18.719 1.00 87.25 261 SER A CA 1
ATOM 2125 C C . SER A 1 261 ? -9.161 -11.041 -19.815 1.00 87.25 261 SER A C 1
ATOM 2127 O O . SER A 1 261 ? -9.207 -12.004 -20.578 1.00 87.25 261 SER A O 1
ATOM 2129 N N . MET A 1 262 ? -9.934 -9.963 -19.984 1.00 83.75 262 MET A N 1
ATOM 2130 C CA . MET A 1 262 ? -10.955 -9.849 -21.032 1.00 83.75 262 MET A CA 1
ATOM 2131 C C . MET A 1 262 ? -10.353 -10.048 -22.425 1.00 83.75 262 MET A C 1
ATOM 2133 O O . MET A 1 262 ? -10.860 -10.831 -23.220 1.00 83.75 262 MET A O 1
ATOM 2137 N N . LEU A 1 263 ? -9.205 -9.429 -22.710 1.00 80.50 263 LEU A N 1
ATOM 2138 C CA . LEU A 1 263 ? -8.519 -9.585 -23.998 1.00 80.50 263 LEU A CA 1
ATOM 2139 C C . LEU A 1 263 ? -8.010 -11.003 -24.251 1.00 80.50 263 LEU A C 1
ATOM 2141 O O . LEU A 1 263 ? -7.874 -11.408 -25.405 1.00 80.50 263 LEU A O 1
ATOM 2145 N N . HIS A 1 264 ? -7.657 -11.738 -23.200 1.00 80.38 264 HIS A N 1
ATOM 2146 C CA . HIS A 1 264 ? -7.281 -13.142 -23.320 1.00 80.38 264 HIS A CA 1
ATOM 2147 C C . HIS A 1 264 ? -8.511 -14.015 -23.592 1.00 80.38 264 HIS A C 1
ATOM 2149 O O . HIS A 1 264 ? -8.424 -14.909 -24.430 1.00 80.38 264 HIS A O 1
ATOM 2155 N N . SER A 1 265 ? -9.649 -13.715 -22.965 1.00 81.69 265 SER A N 1
ATOM 2156 C CA . SER A 1 265 ? -10.921 -14.414 -23.183 1.00 81.69 265 SER A CA 1
ATOM 2157 C C . SER A 1 265 ? -11.525 -14.139 -24.567 1.00 81.69 265 SER A C 1
ATOM 2159 O O . SER A 1 265 ? -12.010 -15.057 -25.221 1.00 81.69 265 SER A O 1
ATOM 2161 N N . CYS A 1 266 ? -11.425 -12.905 -25.073 1.00 70.25 266 CYS A N 1
ATOM 2162 C CA . CYS A 1 266 ? -11.959 -12.512 -26.384 1.00 70.25 266 CYS A CA 1
ATOM 2163 C C . CYS A 1 266 ? -11.144 -13.039 -27.579 1.00 70.25 266 CYS A C 1
ATOM 2165 O O . CYS A 1 266 ? -11.599 -12.968 -28.718 1.00 70.25 266 CYS A O 1
ATOM 2167 N N . LYS A 1 267 ? -9.963 -13.632 -27.353 1.00 52.56 267 LYS A N 1
ATOM 2168 C CA . LYS A 1 267 ? -9.170 -14.314 -28.398 1.00 52.56 267 LYS A CA 1
ATOM 2169 C C . LYS A 1 267 ? -9.760 -15.659 -28.865 1.00 52.56 267 LYS A C 1
ATOM 2171 O O . LYS A 1 267 ? -9.069 -16.410 -29.544 1.00 52.56 267 LYS A O 1
ATOM 2176 N N . LEU A 1 268 ? -11.019 -15.956 -28.539 1.00 44.16 268 LEU A N 1
ATOM 2177 C CA . LEU A 1 268 ? -11.787 -17.078 -29.096 1.00 44.16 268 LEU A CA 1
ATOM 2178 C C . LEU A 1 268 ? -12.804 -16.660 -30.178 1.00 44.16 268 LEU A C 1
ATOM 2180 O O . LEU A 1 268 ? -13.596 -17.495 -30.601 1.00 44.16 268 LEU A O 1
ATOM 2184 N N . VAL A 1 269 ? -12.786 -15.404 -30.648 1.00 46.06 269 VAL A N 1
ATOM 2185 C CA . VAL A 1 269 ? -13.717 -14.916 -31.696 1.00 46.06 269 VAL A CA 1
ATOM 2186 C C . VAL A 1 269 ? -12.990 -14.366 -32.939 1.00 46.06 269 VAL A C 1
ATOM 2188 O O . VAL A 1 269 ? -13.551 -13.578 -33.693 1.00 46.06 269 VAL A O 1
ATOM 2191 N N . SER A 1 270 ? -11.738 -14.771 -33.183 1.00 42.00 270 SER A N 1
ATOM 2192 C CA . SER A 1 270 ? -11.036 -14.496 -34.451 1.00 42.00 270 SER A CA 1
ATOM 2193 C C . SER A 1 270 ? -10.673 -15.777 -35.178 1.00 42.00 270 SER A C 1
ATOM 2195 O O . SER A 1 270 ? -9.934 -16.568 -34.547 1.00 42.00 270 SER A O 1
#

Foldseek 3Di:
DQPLDDDDDPVLVVQVVCLQQVNDPVVLCLVFCLDQCNVQRPDNPDPSLLLSRFPPVDPPDDDDSVNSVVVLVCLCPDPPDDNVVSVCCLPPNGVVVLLVAALLDQPLVVLLVVVVVVVVVVVVCVVPDPVPPPPDDDDVLNVDDPVVLLVVLLPDALVVSCVVQVVDVVSVVSCVLVSLVSLVSNCVVPPSSSDQNPQDPDPCRCVSVVVVVVSLCVSQVDPDPCSSSVRSSSSSVVVLVSRSSSVSSVSVVSSSVVSSVSVVVVVVPD

Sequence (270 aa):
MQHLIPEMKAHVLYHLVLAVDGRCDSTVFSDIDYGPVGRIHWYPDQDGEWKDIGEIEDEDEEPDEFEAEKWWLRLLTQEGKSDKEILEDAWMGRGNMWVFKHPGLFPVEETGKKHRQHLALQLDQLMTANWDLGASNSSGLLSLPLEVLEIILGHLAPEDALCLVCGTGSLYGHFRASLDKVAYAWIRQRRPWYLPVGPVQCEKGDEEVVRWKNGWQQEIGSDGEGCEKQIPWFAYYLVCKRSPNMRSRKRIWNIVLQIKSMLHSCKLVS

Secondary structure (DSSP, 8-state):
-GGGS----HHHHHHHHHHHTT-S-GGGSTT---GGGTTTTS-TTS---GGG-S--S-SSSPPPHHHHHHHHHHHHT-TTS-HHHHHHHHHTSTT-GGGGS-TT---HHHHHHHHHHHHHHHHHHHHH-----------GGGGS-HHHHHHHHHHS-HHHHHHHHHTSHHHHHHHTTTHHHHHHHHHHHH-GGGSPPP--SSTTTTHHHHHHHHHHHHHH---SSSHHHHS-HHHHHHHHHH-HHHHHHHHHHHHHHHHHHHHHHGGG--

=== Feature glossary ===
The features interleaved in this record are:

— What the protein is —

Sequence gives the chain of amino acids in standard one-letter code (A=alanine, C=cysteine, …, Y=tyrosine), read N→C. It is the only feature that is directly encoded by the gene; all structural features are derived from the folded form of this sequence.

Database cross-references. InterPro integrates a dozen domain/family signature databases into unified entries with residue-range hits. GO terms attach function/process/location labels with evidence codes. CATH codes position the fold in a four-level structural taxonomy. Organism is the NCBI-taxonomy species name.

— Where its atoms are —

Atomic coordinates in PDBx/mmCIF format — the same representation the Protein Data Bank distributes. Each line of the _atom_site loop places one backbone atom in Cartesian space (units: ångströms, origin: arbitrary).

The six renders are orthographic views along the three Cartesian axes in both directions. Representation (cartoon, sticks, or surface) and color scheme (sequence-rainbow or by-chain) vary across proteins so the training set covers all the common visualization conventions.

— Local backbone conformation —

Eight-state secondary structure (DSSP): H is the canonical α-helix, G the tighter 3₁₀-helix, I the wider π-helix; E/B are β-structure, T and S are turns and bends, and '-' is everything else. DSSP derives these from the pattern of main-chain N–H···O=C hydrogen bonds, not from the sequence.

P-SEA three-state annotation labels each residue as helix, strand, or coil based purely on the geometry of the Cα trace. It serves as a fallback when the full backbone (and thus DSSP) is unavailable.

The φ/ψ torsion pair specifies the backbone conformation at each residue. φ rotates about the N–Cα bond, ψ about the Cα–C bond. Steric clashes forbid most of the (φ, ψ) plane — the allowed regions (α-helix basin, β-sheet basin, left-handed helix) are the Ramachandran-allowed regions.

— Global shape and packing —

The geometric summary reports three shape descriptors. Rg (radius of gyration) measures how spread out the Cα atoms are about their centre of mass; compact globular proteins have small Rg, elongated or unfolded ones large. Cα contacts (<8 Å, |i−j|>4) count long-range residue pairs in spatial proximity — high for tightly packed folds, near zero for rods or random coil. The bounding-box extents give the protein's footprint along x, y, z in Å.

Solvent-accessible surface area (SASA) is the area in Å² traced out by the centre of a 1.4 Å probe sphere (a water molecule) rolled over the protein's van der Waals surface (Shrake–Rupley / Lee–Richards construction). Buried residues have near-zero SASA; fully exposed residues can exceed 200 Å². The total SASA scales roughly with the number of surface residues.

The contact map is a binary N×N matrix image: pixel (i, j) is dark where Cα_i and Cα_j are within 8 Å and |i−j|>4. Because the |i−j|>4 filter removes local helical contacts, off-diagonal stripes parallel to the main diagonal indicate parallel β-sheets; stripes perpendicular to it indicate antiparallel β-sheets. The Ramachandran plot scatters every residue's (φ, ψ) pair against the sterically allowed regions. The PAE heatmap renders the predicted-aligned-error matrix.

— Structural neighborhood —

3Di is Foldseek's structural alphabet. Each residue is assigned one of twenty discrete states based on how its Cα sits relative to its spatial (not sequential) neighbors. Aligning 3Di strings finds structural homologs roughly as well as full 3D superposition, but orders of magnitude faster.

Nearest PDB neighbors are the top structural matches found by Foldseek when searching this structure against the entire Protein Data Bank. Each hit reports a TM-score (0 to 1; >0.5 almost always implies the same fold) and an E-value. These are *structural* homologs — they may share no detectable sequence similarity.

— Confidence and disorder —

For AlphaFold models, the B-factor field carries pLDDT — the model's own estimate of local accuracy on a 0–100 scale. Regions with pLDDT<50 should be treated as essentially unmodeled; they often correspond to intrinsically disordered segments.

Crystallographic B-factors measure how much each atom's electron density is smeared out, in Å². They rise in mobile loops and surface residues and fall in the buried interior. In AlphaFold models this column is repurposed to hold pLDDT instead.

Predicted aligned error is AlphaFold's pairwise confidence. Unlike pLDDT (per-residue), PAE is per-residue-pair and captures whether two parts of the structure are correctly placed relative to each other. Units are ångströms of expected positional error.